Protein AF-A0A0C2CMK5-F1 (afdb_monomer_lite)

Structure (mmCIF, N/CA/C/O backbone):
data_AF-A0A0C2CMK5-F1
#
_entry.id   AF-A0A0C2CMK5-F1
#
loop_
_atom_site.group_PDB
_atom_site.id
_atom_site.type_symbol
_atom_site.label_atom_id
_atom_site.label_alt_id
_atom_site.label_comp_id
_atom_site.label_asym_id
_atom_site.label_entity_id
_atom_site.label_seq_id
_atom_site.pdbx_PDB_ins_code
_atom_site.Cartn_x
_atom_site.Cartn_y
_atom_site.Cartn_z
_atom_site.occupancy
_atom_site.B_iso_or_equiv
_atom_site.auth_seq_id
_atom_site.auth_comp_id
_atom_site.auth_asym_id
_atom_site.auth_atom_id
_atom_site.pdbx_PDB_model_num
ATOM 1 N N . LEU A 1 1 ? 5.748 18.572 -16.108 1.00 55.66 1 LEU A N 1
ATOM 2 C CA . LEU A 1 1 ? 4.918 17.350 -16.162 1.00 55.66 1 LEU A CA 1
ATOM 3 C C . LEU A 1 1 ? 3.588 17.679 -16.822 1.00 55.66 1 LEU A C 1
ATOM 5 O O . LEU A 1 1 ? 2.788 18.389 -16.233 1.00 55.66 1 LEU A O 1
ATOM 9 N N . ILE A 1 2 ? 3.406 17.267 -18.077 1.00 60.91 2 ILE A N 1
ATOM 10 C CA . ILE A 1 2 ? 2.238 17.623 -18.908 1.00 60.91 2 ILE A CA 1
ATOM 11 C C . ILE A 1 2 ? 0.961 16.962 -18.359 1.00 60.91 2 ILE A C 1
ATOM 13 O O . ILE A 1 2 ? -0.064 17.626 -18.230 1.00 60.91 2 ILE A O 1
ATOM 17 N N . LEU A 1 3 ? 1.083 15.728 -17.855 1.00 71.25 3 LEU A N 1
ATOM 18 C CA . LEU A 1 3 ? -0.033 14.922 -17.352 1.00 71.25 3 LEU A CA 1
ATOM 19 C C . LEU A 1 3 ? -0.788 15.535 -16.159 1.00 71.25 3 LEU A C 1
ATOM 21 O O . LEU A 1 3 ? -1.970 15.269 -15.958 1.00 71.25 3 LEU A O 1
ATOM 25 N N . THR A 1 4 ? -0.147 16.408 -15.372 1.00 67.38 4 THR A N 1
ATOM 26 C CA . THR A 1 4 ? -0.820 17.123 -14.271 1.00 67.38 4 THR A CA 1
ATOM 27 C C . THR A 1 4 ? -1.732 18.254 -14.768 1.00 67.38 4 THR A C 1
ATOM 29 O O . THR A 1 4 ? -2.495 18.834 -13.993 1.00 67.38 4 THR A O 1
ATOM 32 N N . ARG A 1 5 ? -1.687 18.588 -16.060 1.00 71.75 5 ARG A N 1
ATOM 33 C CA . ARG A 1 5 ? -2.534 19.608 -16.696 1.00 71.75 5 ARG A CA 1
ATOM 34 C C . ARG A 1 5 ? -3.649 19.006 -17.548 1.00 71.75 5 ARG A C 1
ATOM 36 O O . ARG A 1 5 ? -4.599 19.719 -17.853 1.00 71.75 5 ARG A O 1
ATOM 43 N N . ASP A 1 6 ? -3.558 17.719 -17.864 1.00 80.69 6 ASP A N 1
ATOM 44 C CA . ASP A 1 6 ? -4.516 17.028 -18.718 1.00 80.69 6 ASP A CA 1
ATOM 45 C C . ASP A 1 6 ? -5.813 16.659 -17.987 1.00 80.69 6 ASP A C 1
ATOM 47 O O . ASP A 1 6 ? -5.889 16.626 -16.750 1.00 80.69 6 ASP A O 1
ATOM 51 N N . ASN A 1 7 ? -6.857 16.394 -18.774 1.00 88.00 7 ASN A N 1
ATOM 52 C CA . ASN A 1 7 ? -8.158 15.967 -18.271 1.00 88.00 7 ASN A CA 1
ATOM 53 C C . ASN A 1 7 ? -8.129 14.505 -17.778 1.00 88.00 7 ASN A C 1
ATOM 55 O O . ASN A 1 7 ? -7.181 13.759 -18.023 1.00 88.00 7 ASN A O 1
ATOM 59 N N . LEU A 1 8 ? -9.186 14.093 -17.073 1.00 88.56 8 LEU A N 1
ATOM 60 C CA . LEU A 1 8 ? -9.267 12.764 -16.461 1.00 88.56 8 LEU A CA 1
ATOM 61 C C . LEU A 1 8 ? -9.195 11.619 -17.486 1.00 88.56 8 LEU A C 1
ATOM 63 O O . LEU A 1 8 ? -8.550 10.611 -17.215 1.00 88.56 8 LEU A O 1
ATOM 67 N N . ALA A 1 9 ? -9.817 11.781 -18.657 1.00 91.81 9 ALA A N 1
ATOM 68 C CA . ALA A 1 9 ? -9.830 10.758 -19.700 1.00 91.81 9 ALA A CA 1
ATOM 69 C C . ALA A 1 9 ? -8.427 10.522 -20.275 1.00 91.81 9 ALA A C 1
ATOM 71 O O . ALA A 1 9 ? -7.998 9.378 -20.400 1.00 91.81 9 ALA A O 1
ATOM 72 N N . THR A 1 10 ? -7.675 11.593 -20.543 1.00 91.88 10 THR A N 1
ATOM 73 C CA . THR A 1 10 ? -6.274 11.497 -20.971 1.00 91.88 10 THR A CA 1
ATOM 74 C C . THR A 1 10 ? -5.424 10.799 -19.913 1.00 91.88 10 THR A C 1
ATOM 76 O O . THR A 1 10 ? -4.635 9.920 -20.242 1.00 91.88 10 THR A O 1
ATOM 79 N N . GLN A 1 11 ? -5.611 11.135 -18.633 1.00 92.25 11 GLN A N 1
ATOM 80 C CA . GLN A 1 11 ? -4.874 10.479 -17.551 1.00 92.25 11 GLN A CA 1
ATOM 81 C C . GLN A 1 11 ? -5.187 8.985 -17.457 1.00 92.25 11 GLN A C 1
ATOM 83 O O . GLN A 1 11 ? -4.267 8.191 -17.277 1.00 92.25 11 GLN A O 1
ATOM 88 N N . GLN A 1 12 ? -6.456 8.602 -17.617 1.00 94.44 12 GLN A N 1
ATOM 89 C CA . GLN A 1 12 ? -6.860 7.199 -17.646 1.00 94.44 12 GLN A CA 1
ATOM 90 C C . GLN A 1 12 ? -6.187 6.453 -18.801 1.00 94.44 12 GLN A C 1
ATOM 92 O O . GLN A 1 12 ? -5.534 5.444 -18.554 1.00 94.44 12 GLN A O 1
ATOM 97 N N . LEU A 1 13 ? -6.234 7.001 -20.021 1.00 94.88 13 LEU A N 1
ATOM 98 C CA . LEU A 1 13 ? -5.558 6.413 -21.182 1.00 94.88 13 LEU A CA 1
ATOM 99 C C . LEU A 1 13 ? -4.050 6.255 -20.955 1.00 94.88 13 LEU A C 1
ATOM 101 O O . LEU A 1 13 ? -3.480 5.227 -21.306 1.00 94.88 13 LEU A O 1
ATOM 105 N N . CYS A 1 14 ? -3.392 7.239 -20.338 1.00 95.31 14 CYS A N 1
ATOM 106 C CA . CYS A 1 14 ? -1.972 7.130 -20.013 1.00 95.31 14 CYS A CA 1
ATOM 107 C C . CYS A 1 14 ? -1.684 6.000 -19.015 1.00 95.31 14 CYS A C 1
ATOM 109 O O . CYS A 1 14 ? -0.697 5.287 -19.185 1.00 95.31 14 CYS A O 1
ATOM 111 N N . VAL A 1 15 ? -2.529 5.821 -17.994 1.00 96.44 15 VAL A N 1
ATOM 112 C CA . VAL A 1 15 ? -2.390 4.715 -17.033 1.00 96.44 15 VAL A CA 1
ATOM 113 C C . VAL A 1 15 ? -2.646 3.366 -17.707 1.00 96.44 15 VAL A C 1
ATOM 115 O O . VAL A 1 15 ? -1.892 2.426 -17.469 1.00 96.44 15 VAL A O 1
ATOM 118 N N . ASP A 1 16 ? -3.641 3.271 -18.588 1.00 96.94 16 ASP A N 1
ATOM 119 C CA . ASP A 1 16 ? -3.957 2.038 -19.319 1.00 96.94 16 ASP A CA 1
ATOM 120 C C . ASP A 1 16 ? -2.813 1.643 -20.269 1.00 96.94 16 ASP A C 1
ATOM 122 O O . ASP A 1 16 ? -2.366 0.494 -20.272 1.00 96.94 16 ASP A O 1
ATOM 126 N N . CYS A 1 17 ? -2.259 2.612 -21.006 1.00 97.31 17 CYS A N 1
ATOM 127 C CA . CYS A 1 17 ? -1.054 2.410 -21.812 1.00 97.31 17 CYS A CA 1
ATOM 128 C C . CYS A 1 17 ? 0.130 1.949 -20.954 1.00 97.31 17 CYS A C 1
ATOM 130 O O . CYS A 1 17 ? 0.882 1.064 -21.359 1.00 97.31 17 CYS A O 1
ATOM 132 N N . ALA A 1 18 ? 0.304 2.521 -19.764 1.00 97.56 18 ALA A N 1
ATOM 133 C CA . ALA A 1 18 ? 1.396 2.152 -18.873 1.00 97.56 18 ALA A CA 1
ATOM 134 C C . ALA A 1 18 ? 1.257 0.731 -18.311 1.00 97.56 18 ALA A C 1
ATOM 136 O O . ALA A 1 18 ? 2.260 0.024 -18.227 1.00 97.56 18 ALA A O 1
ATOM 137 N N . HIS A 1 19 ? 0.036 0.279 -18.002 1.00 98.06 19 HIS A N 1
ATOM 138 C CA . HIS A 1 19 ? -0.218 -1.128 -17.668 1.00 98.06 19 HIS A CA 1
ATOM 139 C C . HIS A 1 19 ? 0.163 -2.050 -18.824 1.00 98.06 19 HIS A C 1
ATOM 141 O O . HIS A 1 19 ? 0.919 -2.996 -18.615 1.00 98.06 19 HIS A O 1
ATOM 147 N N . ALA A 1 20 ? -0.262 -1.733 -20.051 1.00 97.94 20 ALA A N 1
ATOM 148 C CA . ALA A 1 20 ? 0.086 -2.532 -21.226 1.00 97.94 20 ALA A CA 1
ATOM 149 C C . ALA A 1 20 ? 1.609 -2.608 -21.453 1.00 97.94 20 ALA A C 1
ATOM 151 O O . ALA A 1 20 ? 2.145 -3.680 -21.738 1.00 97.94 20 ALA A O 1
ATOM 152 N N . ILE A 1 21 ? 2.324 -1.491 -21.275 1.00 97.50 21 ILE A N 1
ATOM 153 C CA . ILE A 1 21 ? 3.790 -1.451 -21.368 1.00 97.50 21 ILE A CA 1
ATOM 154 C C . ILE A 1 21 ? 4.432 -2.294 -20.258 1.00 97.50 21 ILE A C 1
ATOM 156 O O . ILE A 1 21 ? 5.373 -3.039 -20.526 1.00 97.50 21 ILE A O 1
ATOM 160 N N . LEU A 1 22 ? 3.937 -2.205 -19.020 1.00 97.31 22 LEU A N 1
ATOM 161 C CA . LEU A 1 22 ? 4.456 -2.982 -17.894 1.00 97.31 22 LEU A CA 1
ATOM 162 C C . LEU A 1 22 ? 4.242 -4.489 -18.093 1.00 97.31 22 LEU A C 1
ATOM 164 O O . LEU A 1 22 ? 5.153 -5.279 -17.838 1.00 97.31 22 LEU A O 1
ATOM 168 N N . ASP A 1 23 ? 3.078 -4.894 -18.592 1.00 96.69 23 ASP A N 1
ATOM 169 C CA . ASP A 1 23 ? 2.778 -6.293 -18.894 1.00 96.69 23 ASP A CA 1
ATOM 170 C C . ASP A 1 23 ? 3.638 -6.824 -20.046 1.00 96.69 23 ASP A C 1
ATOM 172 O O . ASP A 1 23 ? 4.180 -7.932 -19.955 1.00 96.69 23 ASP A O 1
ATOM 176 N N . ALA A 1 24 ? 3.853 -6.017 -21.090 1.00 95.38 24 ALA A N 1
ATOM 177 C CA . ALA A 1 24 ? 4.779 -6.343 -22.171 1.00 95.38 24 ALA A CA 1
ATOM 178 C C . ALA A 1 24 ? 6.224 -6.484 -21.658 1.00 95.38 24 ALA A C 1
ATOM 180 O O . ALA A 1 24 ? 6.905 -7.457 -21.986 1.00 95.38 24 ALA A O 1
ATOM 181 N N . ALA A 1 25 ? 6.678 -5.575 -20.789 1.00 95.38 25 ALA A N 1
ATOM 182 C CA . ALA A 1 25 ? 8.000 -5.639 -20.170 1.00 95.38 25 ALA A CA 1
ATOM 183 C C . ALA A 1 25 ? 8.166 -6.898 -19.304 1.00 95.38 25 ALA A C 1
ATOM 185 O O . ALA A 1 25 ? 9.180 -7.585 -19.394 1.00 95.38 25 ALA A O 1
ATOM 186 N N . ARG A 1 26 ? 7.148 -7.272 -18.521 1.00 94.31 26 ARG A N 1
ATOM 187 C CA . ARG A 1 26 ? 7.135 -8.520 -17.736 1.00 94.31 26 ARG A CA 1
ATOM 188 C C . ARG A 1 26 ? 7.136 -9.767 -18.606 1.00 94.31 26 ARG A C 1
ATOM 190 O O . ARG A 1 26 ? 7.786 -10.753 -18.267 1.00 94.31 26 ARG A O 1
ATOM 197 N N . CYS A 1 27 ? 6.397 -9.754 -19.713 1.00 91.75 27 CYS A N 1
ATOM 198 C CA . CYS A 1 27 ? 6.441 -10.826 -20.703 1.00 91.75 27 CYS A CA 1
ATOM 199 C C . CYS A 1 27 ? 7.861 -10.971 -21.266 1.00 91.75 27 CYS A C 1
ATOM 201 O O . CYS A 1 27 ? 8.418 -12.063 -21.232 1.00 91.75 27 CYS A O 1
ATOM 203 N N . SER A 1 28 ? 8.476 -9.854 -21.653 1.00 91.00 28 SER A N 1
ATOM 204 C CA . SER A 1 28 ? 9.849 -9.788 -22.150 1.00 91.00 28 SER A CA 1
ATOM 205 C C . SER A 1 28 ? 10.878 -10.326 -21.144 1.00 91.00 28 SER A C 1
ATOM 207 O O . SER A 1 28 ? 11.709 -11.154 -21.508 1.00 91.00 28 SER A O 1
ATOM 209 N N . ILE A 1 29 ? 10.784 -9.939 -19.864 1.00 91.06 29 ILE A N 1
ATOM 210 C CA . ILE A 1 29 ? 11.645 -10.464 -18.787 1.00 91.06 29 ILE A CA 1
ATOM 211 C C . ILE A 1 29 ? 11.490 -11.983 -18.655 1.00 91.06 29 ILE A C 1
ATOM 213 O O . ILE A 1 29 ? 12.485 -12.698 -18.587 1.00 91.06 29 ILE A O 1
ATOM 217 N N . ARG A 1 30 ? 10.250 -12.493 -18.647 1.00 88.81 30 ARG A N 1
ATOM 218 C CA . ARG A 1 30 ? 9.989 -13.938 -18.539 1.00 88.81 30 ARG A CA 1
ATOM 219 C C . ARG A 1 30 ? 10.518 -14.723 -19.734 1.00 88.81 30 ARG A C 1
ATOM 221 O O . ARG A 1 30 ? 11.037 -15.811 -19.535 1.00 88.81 30 ARG A O 1
ATOM 228 N N . ILE A 1 31 ? 10.396 -14.181 -20.947 1.00 84.62 31 ILE A N 1
ATOM 229 C CA . ILE A 1 31 ? 10.959 -14.798 -22.154 1.00 84.62 31 ILE A CA 1
ATOM 230 C C . ILE A 1 31 ? 12.481 -14.876 -22.025 1.00 84.62 31 ILE A C 1
ATOM 232 O O . ILE A 1 31 ? 13.042 -15.942 -22.238 1.00 84.62 31 ILE A O 1
ATOM 236 N N . ASN A 1 32 ? 13.137 -13.791 -21.605 1.00 80.50 32 ASN A N 1
ATOM 237 C CA . ASN A 1 32 ? 14.590 -13.769 -21.413 1.00 80.50 32 ASN A CA 1
ATOM 238 C C . ASN A 1 32 ? 15.078 -14.724 -20.310 1.00 80.50 32 ASN A C 1
ATOM 240 O O . ASN A 1 32 ? 16.197 -15.212 -20.400 1.00 80.50 32 ASN A O 1
ATOM 244 N N . ALA A 1 33 ? 14.256 -14.988 -19.292 1.00 76.44 33 ALA A N 1
ATOM 245 C CA . ALA A 1 33 ? 14.554 -15.929 -18.210 1.00 76.44 33 ALA A CA 1
ATOM 246 C C . ALA A 1 33 ? 14.139 -17.383 -18.518 1.00 76.44 33 ALA A C 1
ATOM 248 O O . ALA A 1 33 ? 14.214 -18.236 -17.638 1.00 76.44 33 ALA A O 1
ATOM 249 N N . SER A 1 34 ? 13.628 -17.669 -19.721 1.00 75.00 34 SER A N 1
ATOM 250 C CA . SER A 1 34 ? 13.177 -19.011 -20.084 1.00 75.00 34 SER A CA 1
ATOM 251 C C . SER A 1 34 ? 14.365 -19.950 -20.278 1.00 75.00 34 SER A C 1
ATOM 253 O O . SER A 1 34 ? 15.228 -19.709 -21.125 1.00 75.00 34 SER A O 1
ATOM 255 N N . GLU A 1 35 ? 14.343 -21.072 -19.555 1.00 60.91 35 GLU A N 1
ATOM 256 C CA . GLU A 1 35 ? 15.293 -22.176 -19.722 1.00 60.91 35 GLU A CA 1
ATOM 257 C C . GLU A 1 35 ? 15.321 -22.699 -21.164 1.00 60.91 35 GLU A C 1
ATOM 259 O O . GLU A 1 35 ? 16.334 -23.220 -21.594 1.00 60.91 35 GLU A O 1
ATOM 264 N N . ASP A 1 36 ? 14.262 -22.533 -21.963 1.00 58.16 36 ASP A N 1
ATOM 265 C CA . ASP A 1 36 ? 14.266 -22.939 -23.374 1.00 58.16 36 ASP A CA 1
ATOM 266 C C . ASP A 1 36 ? 15.209 -22.090 -24.241 1.00 58.16 36 ASP A C 1
ATOM 268 O O . ASP A 1 36 ? 15.702 -22.577 -25.259 1.00 58.16 36 ASP A O 1
ATOM 272 N N . ILE A 1 37 ? 15.500 -20.844 -23.845 1.00 59.31 37 ILE A N 1
ATOM 273 C CA . ILE A 1 37 ? 16.561 -20.037 -24.466 1.00 59.31 37 ILE A CA 1
ATOM 274 C C . ILE A 1 37 ? 17.935 -20.512 -23.975 1.00 59.31 37 ILE A C 1
ATOM 276 O O . ILE A 1 37 ? 18.845 -20.656 -24.790 1.00 59.31 37 ILE A O 1
ATOM 280 N N . GLU A 1 38 ? 18.089 -20.796 -22.676 1.00 59.91 38 GLU A N 1
ATOM 281 C CA . GLU A 1 38 ? 19.347 -21.311 -22.101 1.00 59.91 38 GLU A CA 1
ATOM 282 C C . GLU A 1 38 ? 19.709 -22.713 -22.626 1.00 59.91 38 GLU A C 1
ATOM 284 O O . GLU A 1 38 ? 20.873 -22.996 -22.901 1.00 59.91 38 GLU A O 1
ATOM 289 N N . ASN A 1 39 ? 18.705 -23.559 -22.854 1.00 62.91 39 ASN A N 1
ATOM 290 C CA . ASN A 1 39 ? 18.813 -24.916 -23.387 1.00 62.91 39 ASN A CA 1
ATOM 291 C C . ASN A 1 39 ? 18.871 -24.951 -24.927 1.00 62.91 39 ASN A C 1
ATOM 293 O O . ASN A 1 39 ? 19.019 -26.023 -25.508 1.00 62.91 39 ASN A O 1
ATOM 297 N N . GLY A 1 40 ? 18.739 -23.802 -25.604 1.00 60.69 40 GLY A N 1
ATOM 298 C CA . GLY A 1 40 ? 18.819 -23.689 -27.066 1.00 60.69 40 GLY A CA 1
ATOM 299 C C . GLY A 1 40 ? 17.606 -24.223 -27.844 1.00 60.69 40 GLY A C 1
ATOM 300 O O . GLY A 1 40 ? 17.671 -24.319 -29.069 1.00 60.69 40 GLY A O 1
ATOM 301 N N . ASN A 1 41 ? 16.499 -24.543 -27.167 1.00 62.66 41 ASN A N 1
ATOM 302 C CA . ASN A 1 41 ? 15.231 -24.961 -27.783 1.00 62.66 41 ASN A CA 1
ATOM 303 C C . ASN A 1 41 ? 14.510 -23.798 -28.481 1.00 62.66 41 ASN A C 1
ATOM 305 O O . ASN A 1 41 ? 13.724 -24.002 -29.409 1.00 62.66 41 ASN A O 1
ATOM 309 N N . LEU A 1 42 ? 14.777 -22.568 -28.039 1.00 60.41 42 LEU A N 1
ATOM 310 C CA . LEU A 1 42 ? 14.345 -21.335 -28.681 1.00 60.41 42 LEU A CA 1
ATOM 311 C C . LEU A 1 42 ? 15.562 -20.595 -29.250 1.00 60.41 42 LEU A C 1
ATOM 313 O O . LEU A 1 42 ? 16.597 -20.508 -28.587 1.00 60.41 42 LEU A O 1
ATOM 317 N N . PRO A 1 43 ? 15.457 -20.010 -30.456 1.00 57.25 43 PRO A N 1
ATOM 318 C CA . PRO A 1 43 ? 16.534 -19.197 -30.993 1.00 57.25 43 PRO A CA 1
ATOM 319 C C . PRO A 1 43 ? 16.810 -18.006 -30.068 1.00 57.25 43 PRO A C 1
ATOM 321 O O . PRO A 1 43 ? 15.904 -17.230 -29.750 1.00 57.25 43 PRO A O 1
ATOM 324 N N . SER A 1 44 ? 18.072 -17.859 -29.655 1.00 54.72 44 SER A N 1
ATOM 325 C CA . SER A 1 44 ? 18.503 -16.736 -28.826 1.00 54.72 44 SER A CA 1
ATOM 326 C C . SER A 1 44 ? 18.254 -15.412 -29.567 1.00 54.72 44 SER A C 1
ATOM 328 O O . SER A 1 44 ? 18.527 -15.318 -30.774 1.00 54.72 44 SER A O 1
ATOM 330 N N . PRO A 1 45 ? 17.762 -14.365 -28.873 1.00 54.56 45 PRO A N 1
ATOM 331 C CA . PRO A 1 45 ? 17.521 -13.051 -29.473 1.00 54.56 45 PRO A CA 1
ATOM 332 C C . PRO A 1 45 ? 18.798 -12.391 -30.022 1.00 54.56 45 PRO A C 1
ATOM 334 O O . PRO A 1 45 ? 18.719 -11.386 -30.720 1.00 54.56 45 PRO A O 1
ATOM 337 N N . ILE A 1 46 ? 19.972 -12.952 -29.715 1.00 51.22 46 ILE A N 1
ATOM 338 C CA . ILE A 1 46 ? 21.288 -12.448 -30.112 1.00 51.22 46 ILE A CA 1
ATOM 339 C C . ILE A 1 46 ? 21.811 -13.144 -31.385 1.00 51.22 46 ILE A C 1
ATOM 341 O O . ILE A 1 46 ? 22.697 -12.611 -32.048 1.00 51.22 46 ILE A O 1
ATOM 345 N N . THR A 1 47 ? 21.294 -14.328 -31.740 1.00 50.44 47 THR A N 1
ATOM 346 C CA . THR A 1 47 ? 21.901 -15.193 -32.773 1.00 50.44 47 THR A CA 1
ATOM 347 C C . THR A 1 47 ? 20.974 -15.587 -33.920 1.00 50.44 47 THR A C 1
ATOM 349 O O . THR A 1 47 ? 21.455 -16.143 -34.906 1.00 50.44 47 THR A O 1
ATOM 352 N N . SER A 1 48 ? 19.673 -15.291 -33.850 1.00 52.12 48 SER A N 1
ATOM 353 C CA . SER A 1 48 ? 18.731 -15.612 -34.931 1.00 52.12 48 SER A CA 1
ATOM 354 C C . SER A 1 48 ? 18.457 -14.420 -35.845 1.00 52.12 48 SER A C 1
ATOM 356 O O . SER A 1 48 ? 18.117 -13.329 -35.401 1.00 52.12 48 SER A O 1
ATOM 358 N N . SER A 1 49 ? 18.597 -14.646 -37.150 1.00 51.56 49 SER A N 1
ATOM 359 C CA . SER A 1 49 ? 18.315 -13.702 -38.239 1.00 51.56 49 SER A CA 1
ATOM 360 C C . SER A 1 49 ? 16.819 -13.551 -38.551 1.00 51.56 49 SER A C 1
ATOM 362 O O . SER A 1 49 ? 16.464 -13.163 -39.661 1.00 51.56 49 SER A O 1
ATOM 364 N N . ASP A 1 50 ? 15.952 -13.882 -37.596 1.00 51.66 50 ASP A N 1
ATOM 365 C CA . ASP A 1 50 ? 14.500 -13.881 -37.759 1.00 51.66 50 ASP A CA 1
ATOM 366 C C . ASP A 1 50 ? 13.900 -12.569 -37.228 1.00 51.66 50 ASP A C 1
ATOM 368 O O . ASP A 1 50 ? 14.504 -11.912 -36.382 1.00 51.66 50 ASP A O 1
ATOM 372 N N . ASP A 1 51 ? 12.726 -12.189 -37.730 1.00 52.97 51 ASP A N 1
ATOM 373 C CA . ASP A 1 51 ? 12.071 -10.862 -37.687 1.00 52.97 51 ASP A CA 1
ATOM 374 C C . ASP A 1 51 ? 11.640 -10.358 -36.278 1.00 52.97 51 ASP A C 1
ATOM 376 O O . ASP A 1 51 ? 10.668 -9.623 -36.102 1.00 52.97 51 ASP A O 1
ATOM 380 N N . ARG A 1 52 ? 12.344 -10.779 -35.220 1.00 51.47 52 ARG A N 1
ATOM 381 C CA . ARG A 1 52 ? 12.121 -10.403 -33.818 1.00 51.47 52 ARG A CA 1
ATOM 382 C C . ARG A 1 52 ? 12.931 -9.150 -33.461 1.00 51.47 52 ARG A C 1
ATOM 384 O O . ARG A 1 52 ? 14.039 -8.958 -33.967 1.00 51.47 52 ARG A O 1
ATOM 391 N N . PRO A 1 53 ? 12.438 -8.287 -32.553 1.00 53.97 53 PRO A N 1
ATOM 392 C CA . PRO A 1 53 ? 13.188 -7.113 -32.115 1.00 53.97 53 PRO A CA 1
ATOM 393 C C . PRO A 1 53 ? 14.553 -7.527 -31.543 1.00 53.97 53 PRO A C 1
ATOM 395 O O . PRO A 1 53 ? 14.624 -8.283 -30.576 1.00 53.97 53 PRO A O 1
ATOM 398 N N . LYS A 1 54 ? 15.636 -6.993 -32.130 1.00 56.72 54 LYS A N 1
ATOM 399 C CA . LYS A 1 54 ? 17.051 -7.369 -31.896 1.00 56.72 54 LYS A CA 1
ATOM 400 C C . LYS A 1 54 ? 17.561 -7.212 -30.449 1.00 56.72 54 LYS A C 1
ATOM 402 O O . LYS A 1 54 ? 18.715 -7.526 -30.174 1.00 56.72 54 LYS A O 1
ATOM 407 N N . LYS A 1 55 ? 16.734 -6.728 -29.515 1.00 70.62 55 LYS A N 1
ATOM 408 C CA . LYS A 1 55 ? 16.980 -6.800 -28.069 1.00 70.62 55 LYS A CA 1
ATOM 409 C C . LYS A 1 55 ? 15.662 -6.624 -27.311 1.00 70.62 55 LYS A C 1
ATOM 411 O O . LYS A 1 55 ? 15.093 -5.535 -27.293 1.00 70.62 55 LYS A O 1
ATOM 416 N N . LEU A 1 56 ? 15.176 -7.699 -26.700 1.00 82.94 56 LEU A N 1
ATOM 417 C CA . LEU A 1 56 ? 14.043 -7.658 -25.778 1.00 82.94 56 LEU A CA 1
ATOM 418 C C . LEU A 1 56 ? 14.430 -6.918 -24.486 1.00 82.94 56 LEU A C 1
ATOM 420 O O . LEU A 1 56 ? 15.592 -6.927 -24.075 1.00 82.94 56 LEU A O 1
ATOM 424 N N . TYR A 1 57 ? 13.457 -6.285 -23.831 1.00 89.69 57 TYR A N 1
ATOM 425 C CA . TYR A 1 57 ? 13.665 -5.649 -22.531 1.00 89.69 57 TYR A CA 1
ATOM 426 C C . TYR A 1 57 ? 14.021 -6.702 -21.471 1.00 89.69 57 TYR A C 1
ATOM 428 O O . TYR A 1 57 ? 13.282 -7.670 -21.276 1.00 89.69 57 TYR A O 1
ATOM 436 N N . ALA A 1 58 ? 15.157 -6.519 -20.797 1.00 87.69 58 ALA A N 1
ATOM 437 C CA . ALA A 1 58 ? 15.714 -7.505 -19.869 1.00 87.69 58 ALA A CA 1
ATOM 438 C C . ALA A 1 58 ? 15.303 -7.294 -18.401 1.00 87.69 58 ALA A C 1
ATOM 440 O O . ALA A 1 58 ? 15.432 -8.219 -17.605 1.00 87.69 58 ALA A O 1
ATOM 441 N N . GLY A 1 59 ? 14.784 -6.115 -18.039 1.00 91.31 59 GLY A N 1
ATOM 442 C CA . GLY A 1 59 ? 14.567 -5.748 -16.636 1.00 91.31 59 GLY A CA 1
ATOM 443 C C . GLY A 1 59 ? 15.882 -5.601 -15.869 1.00 91.31 59 GLY A C 1
ATOM 444 O O . GLY A 1 59 ? 16.922 -5.317 -16.462 1.00 91.31 59 GLY A O 1
ATOM 445 N N . GLY A 1 60 ? 15.831 -5.776 -14.548 1.00 91.44 60 GLY A N 1
ATOM 446 C CA . GLY A 1 60 ? 17.016 -5.688 -13.691 1.00 91.44 60 GLY A CA 1
ATOM 447 C C . GLY A 1 60 ? 17.516 -4.258 -13.472 1.00 91.44 60 GLY A C 1
ATOM 448 O O . GLY A 1 60 ? 18.681 -4.053 -13.157 1.00 91.44 60 GLY A O 1
ATOM 449 N N . GLU A 1 61 ? 16.664 -3.247 -13.642 1.00 94.62 61 GLU A N 1
ATOM 450 C CA . GLU A 1 61 ? 17.083 -1.852 -13.480 1.00 94.62 61 GLU A CA 1
ATOM 451 C C . GLU A 1 61 ? 17.428 -1.527 -12.015 1.00 94.62 61 GLU A C 1
ATOM 453 O O . GLU A 1 61 ? 16.703 -1.928 -11.101 1.00 94.62 61 GLU A O 1
ATOM 458 N N . GLY A 1 62 ? 18.490 -0.744 -11.789 1.00 91.19 62 GLY A N 1
ATOM 459 C CA . GLY A 1 62 ? 18.787 -0.140 -10.486 1.00 91.19 62 GLY A CA 1
ATOM 460 C C . GLY A 1 62 ? 20.053 -0.594 -9.766 1.00 91.19 62 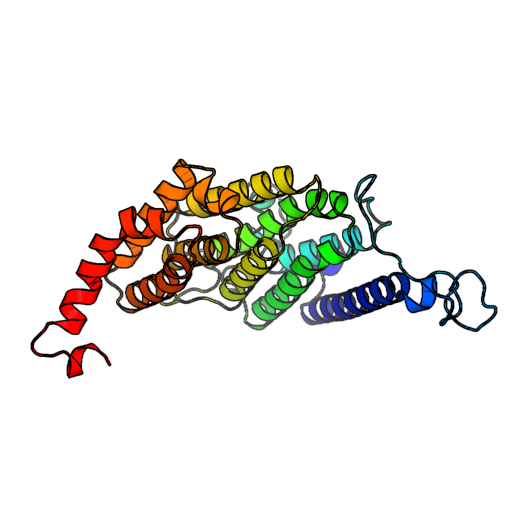GLY A C 1
ATOM 461 O O . GLY A 1 62 ? 20.268 -0.129 -8.649 1.00 91.19 62 GLY A O 1
ATOM 462 N N . ASP A 1 63 ? 20.899 -1.431 -10.373 1.00 88.31 63 ASP A N 1
ATOM 463 C CA . ASP A 1 63 ? 22.192 -1.808 -9.774 1.00 88.31 63 ASP A CA 1
ATOM 464 C C . ASP A 1 63 ? 23.134 -0.606 -9.603 1.00 88.31 63 ASP A C 1
ATOM 466 O O . ASP A 1 63 ? 23.690 -0.420 -8.523 1.00 88.31 63 ASP A O 1
ATOM 470 N N . ASP A 1 64 ? 23.197 0.276 -10.605 1.00 86.69 64 ASP A N 1
ATOM 471 C CA . ASP A 1 64 ? 23.933 1.553 -10.556 1.00 86.69 64 ASP A CA 1
ATOM 472 C C . ASP A 1 64 ? 23.011 2.752 -10.254 1.00 86.69 64 ASP A C 1
ATOM 474 O O . ASP A 1 64 ? 23.314 3.909 -10.555 1.00 86.69 64 ASP A O 1
ATOM 478 N N . GLY A 1 65 ? 21.842 2.480 -9.671 1.00 89.00 65 GLY A N 1
ATOM 479 C CA . GLY A 1 65 ? 20.794 3.469 -9.446 1.00 89.00 65 GLY A CA 1
ATOM 480 C C . GLY A 1 65 ? 19.750 3.553 -10.562 1.00 89.00 65 GLY A C 1
ATOM 481 O O . GLY A 1 65 ? 19.864 2.958 -11.633 1.00 89.00 65 GLY A O 1
ATOM 482 N N . ILE A 1 66 ? 18.672 4.288 -10.282 1.00 90.56 66 ILE A N 1
ATOM 483 C CA . ILE A 1 66 ? 17.558 4.493 -11.216 1.00 90.56 66 ILE A CA 1
ATOM 484 C C . ILE A 1 66 ? 17.772 5.820 -11.944 1.00 90.56 66 ILE A C 1
ATOM 486 O O . ILE A 1 66 ? 17.454 6.893 -11.426 1.00 90.56 66 ILE A O 1
ATOM 490 N N . ALA A 1 67 ? 18.351 5.744 -13.141 1.00 85.56 67 ALA A N 1
ATOM 491 C CA . ALA A 1 67 ? 18.670 6.920 -13.936 1.00 85.56 67 ALA A CA 1
ATOM 492 C C . ALA A 1 67 ? 17.401 7.591 -14.496 1.00 85.56 67 ALA A C 1
ATOM 494 O O . ALA A 1 67 ? 16.490 6.941 -15.024 1.00 85.56 67 ALA A O 1
ATOM 495 N N . GLN A 1 68 ? 17.355 8.920 -14.371 1.00 83.75 68 GLN A N 1
ATOM 496 C CA . GLN A 1 68 ? 16.229 9.740 -14.816 1.00 83.75 68 GLN A CA 1
ATOM 497 C C . GLN A 1 68 ? 16.114 9.718 -16.343 1.00 83.75 68 GLN A C 1
ATOM 499 O O . GLN A 1 68 ? 17.123 9.765 -17.046 1.00 83.75 68 GLN A O 1
ATOM 504 N N . GLY A 1 69 ? 14.885 9.628 -16.856 1.00 78.00 69 GLY A N 1
ATOM 505 C CA . GLY A 1 69 ? 14.574 9.709 -18.291 1.00 78.00 69 GLY A CA 1
ATOM 506 C C . GLY A 1 69 ? 15.106 8.570 -19.172 1.00 78.00 69 GLY A C 1
ATOM 507 O O . GLY A 1 69 ? 14.882 8.592 -20.377 1.00 78.00 69 GLY A O 1
ATOM 508 N N . THR A 1 70 ? 15.799 7.585 -18.599 1.00 82.88 70 THR A N 1
ATOM 509 C CA . THR A 1 70 ? 16.462 6.497 -19.344 1.00 82.88 70 THR A CA 1
ATOM 510 C C . THR A 1 70 ? 15.943 5.115 -18.970 1.00 82.88 70 THR A C 1
ATOM 512 O O . THR A 1 70 ? 16.021 4.196 -19.780 1.00 82.88 70 THR A O 1
ATOM 515 N N . THR A 1 71 ? 15.390 4.966 -17.766 1.00 92.25 71 THR A N 1
ATOM 516 C CA . THR A 1 71 ? 14.888 3.690 -17.249 1.00 92.25 71 THR A CA 1
ATOM 517 C C . THR A 1 71 ? 13.366 3.622 -17.321 1.00 92.25 71 THR A C 1
ATOM 519 O 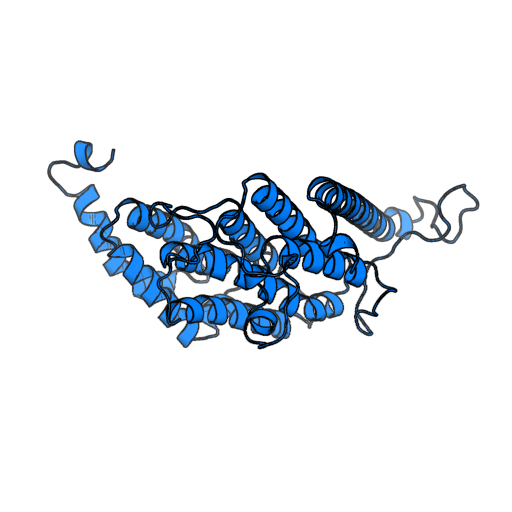O . THR A 1 71 ? 12.670 4.620 -17.090 1.00 92.25 71 THR A O 1
ATOM 522 N N . LEU A 1 72 ? 12.832 2.432 -17.608 1.00 95.12 72 LEU A N 1
ATOM 523 C CA . LEU A 1 72 ? 11.387 2.218 -17.621 1.00 95.12 72 LEU A CA 1
ATOM 524 C C . LEU A 1 72 ? 10.809 2.374 -16.210 1.00 95.12 72 LEU A C 1
ATOM 526 O O . LEU A 1 72 ? 9.738 2.953 -16.042 1.00 95.12 72 LEU A O 1
ATOM 530 N N . THR A 1 73 ? 11.551 1.939 -15.189 1.00 96.50 73 THR A N 1
ATOM 531 C CA . THR A 1 73 ? 11.223 2.141 -13.773 1.00 96.50 73 THR A CA 1
ATOM 532 C C . THR A 1 73 ? 11.011 3.618 -13.465 1.00 96.50 73 THR A C 1
ATOM 534 O O . THR A 1 73 ? 9.993 3.967 -12.866 1.00 96.50 73 THR A O 1
ATOM 537 N N . PHE A 1 74 ? 11.926 4.503 -13.887 1.00 95.25 74 PHE A N 1
ATOM 538 C CA . PHE A 1 74 ? 11.775 5.939 -13.652 1.00 95.25 74 PHE A CA 1
ATOM 539 C C . PHE A 1 74 ? 10.521 6.489 -14.331 1.00 95.25 74 PHE A C 1
ATOM 541 O O . PHE A 1 74 ? 9.729 7.161 -13.673 1.00 95.25 74 PHE A O 1
ATOM 548 N N . ALA A 1 75 ? 10.303 6.162 -15.609 1.00 95.06 75 ALA A N 1
ATOM 549 C CA . ALA A 1 75 ? 9.133 6.624 -16.352 1.00 95.06 75 ALA A CA 1
ATOM 550 C C . ALA A 1 75 ? 7.813 6.173 -15.694 1.00 95.06 75 ALA A C 1
ATOM 552 O O . ALA A 1 75 ? 6.885 6.969 -15.544 1.00 95.06 75 ALA A O 1
ATOM 553 N N . MET A 1 76 ? 7.741 4.919 -15.233 1.00 96.56 76 MET A N 1
ATOM 554 C CA . MET A 1 76 ? 6.566 4.378 -14.541 1.00 96.56 76 MET A CA 1
ATOM 555 C C . MET A 1 76 ? 6.334 5.038 -13.177 1.00 96.56 76 MET A C 1
ATOM 557 O O . MET A 1 76 ? 5.201 5.394 -12.847 1.00 96.56 76 MET A O 1
ATOM 561 N N . MET A 1 77 ? 7.397 5.238 -12.391 1.00 95.50 77 MET A N 1
ATOM 562 C CA . MET A 1 77 ? 7.327 5.942 -11.106 1.00 95.50 77 MET A CA 1
ATOM 563 C C . MET A 1 77 ? 6.889 7.398 -11.284 1.00 95.50 77 MET A C 1
ATOM 565 O O . MET A 1 77 ? 6.032 7.876 -10.539 1.00 95.50 77 MET A O 1
ATOM 569 N N . GLU A 1 78 ? 7.445 8.095 -12.277 1.00 92.81 78 GLU A N 1
ATOM 570 C CA . GLU A 1 78 ? 7.100 9.478 -12.599 1.00 92.81 78 GLU A CA 1
ATOM 571 C C . GLU A 1 78 ? 5.631 9.591 -13.019 1.00 92.81 78 GLU A C 1
ATOM 573 O O . GLU A 1 78 ? 4.910 10.438 -12.488 1.00 92.81 78 GLU A O 1
ATOM 578 N N . LEU A 1 79 ? 5.155 8.702 -13.897 1.00 93.88 79 LEU A N 1
ATOM 579 C CA . LEU A 1 79 ? 3.752 8.645 -14.302 1.00 93.88 79 LEU A CA 1
ATOM 580 C C . LEU A 1 79 ? 2.826 8.436 -13.096 1.00 93.88 79 LEU A C 1
ATOM 582 O O . LEU A 1 79 ? 1.869 9.195 -12.917 1.00 93.88 79 LEU A O 1
ATOM 586 N N . CYS A 1 80 ? 3.124 7.441 -12.252 1.00 94.81 80 CYS A N 1
ATOM 587 C CA . CYS A 1 80 ? 2.347 7.169 -11.045 1.00 94.81 80 CYS A CA 1
ATOM 588 C C . CYS A 1 80 ? 2.300 8.409 -10.149 1.00 94.81 80 CYS A C 1
ATOM 590 O O . CYS A 1 80 ? 1.219 8.855 -9.773 1.00 94.81 80 CYS A O 1
ATOM 592 N N . LEU A 1 81 ? 3.453 9.020 -9.865 1.00 91.19 81 LEU A N 1
ATOM 593 C CA . LEU A 1 81 ? 3.526 10.226 -9.047 1.00 91.19 81 LEU A CA 1
ATOM 594 C C . LEU A 1 81 ? 2.688 11.367 -9.643 1.00 91.19 81 LEU A C 1
ATOM 596 O O . LEU A 1 81 ? 1.948 12.022 -8.911 1.00 91.19 81 LEU A O 1
ATOM 600 N N . CYS A 1 82 ? 2.753 11.579 -10.959 1.00 88.75 82 CYS A N 1
ATOM 601 C CA . CYS A 1 82 ? 1.977 12.609 -11.648 1.00 88.75 82 CYS A CA 1
ATOM 602 C C . CYS A 1 82 ? 0.476 12.421 -11.472 1.00 88.75 82 CYS A C 1
ATOM 604 O O . CYS A 1 82 ? -0.214 13.362 -11.083 1.00 88.75 82 CYS A O 1
ATOM 606 N N . VAL A 1 83 ? -0.025 11.216 -11.750 1.00 90.50 83 VAL A N 1
ATOM 607 C CA . VAL A 1 83 ? -1.452 10.895 -11.638 1.00 90.50 83 VAL A CA 1
ATOM 608 C C . VAL A 1 83 ? -1.910 11.037 -10.189 1.00 90.50 83 VAL A C 1
ATOM 610 O O . VAL A 1 83 ? -2.916 11.687 -9.909 1.00 90.50 83 VAL A O 1
ATOM 613 N N . MET A 1 84 ? -1.145 10.491 -9.245 1.00 90.00 84 MET A N 1
ATOM 614 C CA . MET A 1 84 ? -1.503 10.485 -7.828 1.00 90.00 84 MET A CA 1
ATOM 615 C C . MET A 1 84 ? -1.529 11.891 -7.232 1.00 90.00 84 MET A C 1
ATOM 617 O O . MET A 1 84 ? -2.511 12.272 -6.600 1.00 90.00 84 MET A O 1
ATOM 621 N N . VAL A 1 85 ? -0.487 12.690 -7.469 1.00 86.12 85 VAL A N 1
ATOM 622 C CA . VAL A 1 85 ? -0.407 14.065 -6.960 1.00 86.12 85 VAL A CA 1
ATOM 623 C C . VAL A 1 85 ? -1.417 14.971 -7.666 1.00 86.12 85 VAL A C 1
ATOM 625 O O . VAL A 1 85 ? -1.900 15.926 -7.067 1.00 86.12 85 VAL A O 1
ATOM 628 N N . ARG A 1 86 ? -1.809 14.660 -8.906 1.00 85.19 86 ARG A N 1
ATOM 629 C CA . ARG A 1 86 ? -2.873 15.392 -9.599 1.00 85.19 86 ARG A CA 1
ATOM 630 C C . ARG A 1 86 ? -4.258 15.114 -9.019 1.00 85.19 86 ARG A C 1
ATOM 632 O O . ARG A 1 86 ? -5.044 16.050 -8.883 1.00 85.19 86 ARG A O 1
ATOM 639 N N . GLN A 1 87 ? -4.566 13.854 -8.720 1.00 86.00 87 GLN A N 1
ATOM 640 C CA . GLN A 1 87 ? -5.878 13.455 -8.201 1.00 86.00 87 GLN A CA 1
ATOM 641 C C . GLN A 1 87 ? -6.011 13.697 -6.693 1.00 86.00 87 GLN A C 1
ATOM 643 O O . GLN A 1 87 ? -7.106 13.953 -6.198 1.00 86.00 87 GLN A O 1
ATOM 648 N N . MET A 1 88 ? -4.904 13.635 -5.953 1.00 86.69 88 MET A N 1
ATOM 649 C CA . MET A 1 88 ? -4.880 13.845 -4.509 1.00 86.69 88 MET A CA 1
ATOM 650 C C . MET A 1 88 ? -3.565 14.534 -4.074 1.00 86.69 88 MET A C 1
ATOM 652 O O . MET A 1 88 ? -2.683 13.899 -3.486 1.00 86.69 88 MET A O 1
ATOM 656 N N . PRO A 1 89 ? -3.425 15.856 -4.313 1.00 82.88 89 PRO A N 1
ATOM 657 C CA . PRO A 1 89 ? -2.212 16.628 -4.018 1.00 82.88 89 PRO A CA 1
ATOM 658 C C . PRO A 1 89 ? -1.765 16.539 -2.555 1.00 82.88 89 PRO A C 1
ATOM 660 O O . PRO A 1 89 ? -0.570 16.551 -2.262 1.00 82.88 89 PRO A O 1
ATOM 663 N N . GLN A 1 90 ? -2.722 16.389 -1.631 1.00 82.12 90 GLN A N 1
ATOM 664 C CA . GLN A 1 90 ? -2.475 16.278 -0.191 1.00 82.12 90 GLN A CA 1
ATOM 665 C C . GLN A 1 90 ? -1.666 15.041 0.253 1.00 82.12 90 GLN A C 1
ATOM 667 O O . GLN A 1 90 ? -1.180 15.000 1.386 1.00 82.12 90 GLN A O 1
ATOM 672 N N . ILE A 1 91 ? -1.450 14.053 -0.621 1.00 82.50 91 ILE A N 1
ATOM 673 C CA . ILE A 1 91 ? -0.555 12.914 -0.339 1.00 82.50 91 ILE A CA 1
ATOM 674 C C . ILE A 1 91 ? 0.887 13.397 -0.186 1.00 82.50 91 ILE A C 1
ATOM 676 O O . ILE A 1 91 ? 1.600 12.923 0.704 1.00 82.50 91 ILE A O 1
ATOM 680 N N . ASN A 1 92 ? 1.303 14.388 -0.980 1.00 75.38 92 ASN A N 1
ATOM 681 C CA . ASN A 1 92 ? 2.621 14.989 -0.855 1.00 75.38 92 ASN A CA 1
ATOM 682 C C . ASN A 1 92 ? 2.624 16.056 0.250 1.00 75.38 92 ASN A C 1
ATOM 684 O O . ASN A 1 92 ? 2.490 17.259 0.015 1.00 75.38 92 ASN A O 1
ATOM 688 N N . SER A 1 93 ? 2.802 15.606 1.493 1.00 64.19 93 SER A N 1
ATOM 689 C CA . SER A 1 93 ? 2.793 16.484 2.666 1.00 64.19 93 SER A CA 1
ATOM 690 C C . SER A 1 93 ? 3.922 17.519 2.647 1.00 64.19 93 SER A C 1
ATOM 692 O O . SER A 1 93 ? 3.774 18.585 3.239 1.00 64.19 93 SER A O 1
ATOM 694 N N . ALA A 1 94 ? 5.049 17.222 1.988 1.00 59.97 94 ALA A N 1
ATOM 695 C CA . ALA A 1 94 ? 6.158 18.165 1.845 1.00 59.97 94 ALA A CA 1
ATOM 696 C C . ALA A 1 94 ? 5.773 19.341 0.933 1.00 59.97 94 ALA A C 1
ATOM 698 O O . ALA A 1 94 ? 6.034 20.495 1.269 1.00 59.97 94 ALA A O 1
ATOM 699 N N . GLN A 1 95 ? 5.068 19.063 -0.168 1.00 55.25 95 GLN A N 1
ATOM 700 C CA . GLN A 1 95 ? 4.541 20.102 -1.056 1.00 55.25 95 GLN A CA 1
ATOM 701 C C . GLN A 1 95 ? 3.424 20.927 -0.405 1.00 55.25 95 GLN A C 1
ATOM 703 O O . GLN A 1 95 ? 3.371 22.130 -0.625 1.00 55.25 95 GLN A O 1
ATOM 708 N N . MET A 1 96 ? 2.586 20.327 0.447 1.00 54.12 96 MET A N 1
ATOM 709 C CA . MET A 1 96 ? 1.527 21.054 1.170 1.00 54.12 96 MET A CA 1
ATOM 710 C C . MET A 1 96 ? 2.038 21.953 2.305 1.00 54.12 96 MET A C 1
ATOM 712 O O . MET A 1 96 ? 1.372 22.921 2.659 1.00 54.12 96 MET A O 1
ATOM 716 N N . LYS A 1 97 ? 3.209 21.654 2.886 1.00 51.59 97 LYS A N 1
ATOM 717 C CA . LYS A 1 97 ? 3.852 22.500 3.912 1.00 51.59 97 LYS A CA 1
ATOM 718 C C . LYS A 1 97 ? 4.641 23.669 3.317 1.00 51.59 97 LYS A C 1
ATOM 720 O O . LYS A 1 97 ? 4.941 24.628 4.026 1.00 51.59 97 LYS A O 1
ATOM 725 N N . SER A 1 98 ? 4.984 23.598 2.033 1.00 49.53 98 SER A N 1
ATOM 726 C CA . SER A 1 98 ? 5.622 24.702 1.325 1.00 49.53 98 SER A CA 1
ATOM 727 C C . SER A 1 98 ? 4.603 25.826 1.131 1.00 49.53 98 SER A C 1
ATOM 729 O O . SER A 1 98 ? 3.596 25.633 0.457 1.00 49.53 98 SER A O 1
ATOM 731 N N . LYS A 1 99 ? 4.865 27.020 1.683 1.00 46.41 99 LYS A N 1
ATOM 732 C CA . LYS A 1 99 ? 4.063 28.252 1.486 1.00 46.41 99 LYS A CA 1
ATOM 733 C C . LYS A 1 99 ? 4.122 28.788 0.037 1.00 46.41 99 LYS A C 1
ATOM 735 O O . LYS A 1 99 ? 3.934 29.978 -0.196 1.00 46.41 99 LYS A O 1
ATOM 740 N N . SER A 1 100 ? 4.454 27.933 -0.926 1.00 48.78 100 SER A N 1
ATOM 741 C CA . SER A 1 100 ? 4.569 28.279 -2.335 1.00 48.78 100 SER A CA 1
ATOM 742 C C . SER A 1 100 ? 3.184 28.440 -2.956 1.00 48.78 100 SER A C 1
ATOM 744 O O . SER A 1 100 ? 2.235 27.761 -2.564 1.00 48.78 100 SER A O 1
ATOM 746 N N . LEU A 1 101 ? 3.098 29.334 -3.942 1.00 46.25 101 LEU A N 1
ATOM 747 C CA . LEU A 1 101 ? 1.978 29.542 -4.860 1.00 46.25 101 LEU A CA 1
ATOM 748 C C . LEU A 1 101 ? 1.703 28.251 -5.651 1.00 46.25 101 LEU A C 1
ATOM 750 O O . LEU A 1 101 ? 1.999 28.160 -6.842 1.00 46.25 101 LEU A O 1
ATOM 754 N N . ALA A 1 102 ? 1.187 27.217 -4.985 1.00 52.38 102 ALA A N 1
ATOM 755 C CA . ALA A 1 102 ? 0.801 25.985 -5.640 1.00 52.38 102 ALA A CA 1
ATOM 756 C C . ALA A 1 102 ? -0.273 26.343 -6.684 1.00 52.38 102 ALA A C 1
ATOM 758 O O . ALA A 1 102 ? -1.280 26.964 -6.327 1.00 52.38 102 ALA A O 1
ATOM 759 N N . PRO A 1 103 ? -0.062 26.019 -7.971 1.00 54.84 103 PRO A N 1
ATOM 760 C CA . PRO A 1 103 ? -1.014 26.367 -9.019 1.00 54.84 103 PRO A CA 1
ATOM 761 C C . PRO A 1 103 ? -2.409 25.808 -8.689 1.00 54.84 103 PRO A C 1
ATOM 763 O O . PRO A 1 103 ? -2.521 24.758 -8.062 1.00 54.84 103 PRO A O 1
ATOM 766 N N . LEU A 1 104 ? -3.484 26.498 -9.099 1.00 51.44 104 LEU A N 1
ATOM 767 C CA . LEU A 1 104 ? -4.872 26.223 -8.663 1.00 51.44 104 LEU A CA 1
ATOM 768 C C . LEU A 1 104 ? -5.292 24.742 -8.773 1.00 51.44 104 LEU A C 1
ATOM 770 O O . LEU A 1 104 ? -6.031 24.248 -7.927 1.00 51.44 104 LEU A O 1
ATOM 774 N N . HIS A 1 105 ? -4.779 24.020 -9.774 1.00 54.50 105 HIS A N 1
ATOM 775 C CA . HIS A 1 105 ? -5.018 22.585 -9.999 1.00 54.50 105 HIS A CA 1
ATOM 776 C C . HIS A 1 105 ? -4.349 21.622 -8.993 1.00 54.50 105 HIS A C 1
ATOM 778 O O . HIS A 1 105 ? -4.609 20.422 -9.042 1.00 54.50 105 HIS A O 1
ATOM 784 N N . MET A 1 106 ? -3.500 22.140 -8.103 1.00 55.66 106 MET A N 1
ATOM 785 C CA . MET A 1 106 ? -2.785 21.428 -7.035 1.00 55.66 106 MET A CA 1
ATOM 786 C C . MET A 1 106 ? -3.313 21.812 -5.647 1.00 55.66 106 MET A C 1
ATOM 788 O O . MET A 1 106 ? -2.745 21.420 -4.626 1.00 55.66 106 MET A O 1
ATOM 792 N N . ARG A 1 107 ? -4.392 22.604 -5.594 1.00 60.00 107 ARG A N 1
ATOM 793 C CA . ARG A 1 107 ? -5.081 22.917 -4.347 1.00 60.00 107 ARG A CA 1
ATOM 794 C C . ARG A 1 107 ? -5.732 21.646 -3.811 1.00 60.00 107 ARG A C 1
ATOM 796 O O . ARG A 1 107 ? -6.203 20.807 -4.575 1.00 60.00 107 ARG A O 1
ATOM 803 N N . ARG A 1 108 ? -5.744 21.521 -2.485 1.00 63.44 108 ARG A N 1
ATOM 804 C CA . ARG A 1 108 ? -6.353 20.401 -1.768 1.00 63.44 108 ARG A CA 1
ATOM 805 C C . ARG A 1 108 ? -7.743 20.089 -2.328 1.00 63.44 108 ARG A C 1
ATOM 807 O O . ARG A 1 108 ? -8.597 20.974 -2.371 1.00 63.44 108 ARG A O 1
ATOM 814 N N . PHE A 1 109 ? -7.961 18.841 -2.732 1.00 66.38 109 PHE A N 1
ATOM 815 C CA . PHE A 1 109 ? -9.288 18.389 -3.138 1.00 66.38 109 PHE A CA 1
ATOM 816 C C . PHE A 1 109 ? -10.130 18.124 -1.894 1.00 66.38 109 PHE A C 1
ATOM 818 O O . PHE A 1 109 ? -9.697 17.368 -1.025 1.00 66.38 109 PHE A O 1
ATOM 825 N N . GLY A 1 110 ? -11.306 18.758 -1.830 1.00 66.19 110 GLY A N 1
ATOM 826 C CA . GLY A 1 110 ? -12.294 18.543 -0.772 1.00 66.19 110 GLY A CA 1
ATOM 827 C C . GLY A 1 110 ? -12.954 17.174 -0.910 1.00 66.19 110 GLY A C 1
ATOM 828 O O . GLY A 1 110 ? -12.671 16.285 -0.129 1.00 66.19 110 GLY A O 1
ATOM 829 N N . ARG A 1 111 ? -13.770 16.965 -1.950 1.00 81.31 111 ARG A N 1
ATOM 830 C CA . ARG A 1 111 ? -14.422 15.674 -2.225 1.00 81.31 111 ARG A CA 1
ATOM 831 C C . ARG A 1 111 ? -13.805 15.005 -3.449 1.00 81.31 111 ARG A C 1
ATOM 833 O O . ARG A 1 111 ? -13.704 15.634 -4.499 1.00 81.31 111 ARG A O 1
ATOM 840 N N . LEU A 1 112 ? -13.423 13.737 -3.317 1.00 86.19 112 LEU A N 1
ATOM 841 C CA . LEU A 1 112 ? -12.862 12.921 -4.390 1.00 86.19 112 LEU A CA 1
ATOM 842 C C . LEU A 1 112 ? -13.994 12.285 -5.222 1.00 86.19 112 LEU A C 1
ATOM 844 O O . LEU A 1 112 ? -14.767 11.492 -4.678 1.00 86.19 112 LEU A O 1
ATOM 848 N N . PRO A 1 113 ? -14.104 12.596 -6.526 1.00 89.06 113 PRO A N 1
ATOM 849 C CA . PRO A 1 113 ? -15.052 11.934 -7.421 1.00 89.06 113 PRO A CA 1
ATOM 850 C C . PRO A 1 113 ? -14.782 10.430 -7.557 1.00 89.06 113 PRO A C 1
ATOM 852 O O . PRO A 1 113 ? -13.651 9.968 -7.379 1.00 89.06 113 PRO A O 1
ATOM 855 N N . VAL A 1 114 ? -15.809 9.658 -7.923 1.00 90.25 114 VAL A N 1
ATOM 856 C CA . VAL A 1 114 ? -15.703 8.194 -8.079 1.00 90.25 114 VAL A CA 1
ATOM 857 C C . VAL A 1 114 ? -14.717 7.836 -9.191 1.00 90.25 114 VAL A C 1
ATOM 859 O O . VAL A 1 114 ? -13.896 6.934 -9.034 1.00 90.25 114 VAL A O 1
ATOM 862 N N . GLU A 1 115 ? -14.738 8.577 -10.292 1.00 91.44 115 GLU A N 1
ATOM 863 C CA . GLU A 1 115 ? -13.859 8.384 -11.440 1.00 91.44 115 GLU A CA 1
ATOM 864 C C . GLU A 1 115 ? -12.398 8.684 -11.070 1.00 91.44 115 GLU A C 1
ATOM 866 O O . GLU A 1 115 ? -11.497 7.925 -11.424 1.00 91.44 115 GLU A O 1
ATOM 871 N N . SER A 1 116 ? -12.158 9.720 -10.260 1.00 91.75 116 SER A N 1
ATOM 872 C CA . SER A 1 116 ? -10.837 10.016 -9.691 1.00 91.75 116 SER A CA 1
ATOM 873 C C . SER A 1 116 ? -10.357 8.917 -8.741 1.00 91.75 116 SER A C 1
ATOM 875 O O . SER A 1 116 ? -9.190 8.529 -8.783 1.00 91.75 116 SER A O 1
ATOM 877 N N . ALA A 1 117 ? -11.248 8.369 -7.908 1.00 93.62 117 ALA A N 1
ATOM 878 C CA . ALA A 1 117 ? -10.931 7.230 -7.049 1.00 93.62 117 ALA A CA 1
ATOM 879 C C . ALA A 1 117 ? -10.593 5.971 -7.868 1.00 93.62 117 ALA A C 1
ATOM 881 O O . ALA A 1 117 ? -9.695 5.215 -7.491 1.00 93.62 117 ALA A O 1
ATOM 882 N N . ASN A 1 118 ? -11.268 5.764 -9.004 1.00 95.50 118 ASN A N 1
ATOM 883 C CA . ASN A 1 118 ? -10.982 4.672 -9.932 1.00 95.50 118 ASN A CA 1
ATOM 884 C C . ASN A 1 118 ? -9.613 4.827 -10.603 1.00 95.50 118 ASN A C 1
ATOM 886 O O . ASN A 1 118 ? -8.850 3.861 -10.660 1.00 95.50 118 ASN A O 1
ATOM 890 N N . LEU A 1 119 ? -9.276 6.039 -11.045 1.00 95.75 119 LEU A N 1
ATOM 891 C CA . LEU A 1 119 ? -7.968 6.338 -11.617 1.00 95.75 119 LEU A CA 1
ATOM 892 C C . LEU A 1 119 ? -6.849 6.142 -10.585 1.00 95.75 119 LEU A C 1
ATOM 894 O O . LEU A 1 119 ? -5.838 5.508 -10.881 1.00 95.75 119 LEU A O 1
ATOM 898 N N . ILE A 1 120 ? -7.048 6.614 -9.349 1.00 95.62 120 ILE A N 1
ATOM 899 C CA . ILE A 1 120 ? -6.112 6.378 -8.241 1.00 95.62 120 ILE A CA 1
ATOM 900 C C . ILE A 1 120 ? -5.934 4.880 -7.989 1.00 95.62 120 ILE A C 1
ATOM 902 O O . ILE A 1 120 ? -4.801 4.432 -7.825 1.00 95.62 120 ILE A O 1
ATOM 906 N N . ARG A 1 121 ? -7.022 4.096 -7.983 1.00 97.19 121 ARG A N 1
ATOM 907 C CA . ARG A 1 121 ? -6.937 2.636 -7.838 1.00 97.19 121 ARG A CA 1
ATOM 908 C C . ARG A 1 121 ? -6.015 2.039 -8.900 1.00 97.19 121 ARG A C 1
ATOM 910 O O . ARG A 1 121 ? -5.095 1.305 -8.545 1.00 97.19 121 ARG A O 1
ATOM 917 N N . SER A 1 122 ? -6.244 2.378 -10.168 1.00 97.38 122 SER A N 1
ATOM 918 C CA . SER A 1 122 ? -5.437 1.872 -11.282 1.00 97.38 122 SER A CA 1
ATOM 919 C C . SER A 1 122 ? -3.969 2.310 -11.169 1.00 97.38 122 SER A C 1
ATOM 921 O O . SER A 1 122 ? -3.061 1.495 -11.329 1.00 97.38 122 SER A O 1
ATOM 923 N N . GLY A 1 123 ? -3.719 3.563 -10.777 1.00 97.38 123 GLY A N 1
ATOM 924 C CA . GLY A 1 123 ? -2.370 4.076 -10.530 1.00 97.38 123 GLY A CA 1
ATOM 925 C C . GLY A 1 123 ? -1.649 3.379 -9.370 1.00 97.38 123 GLY A C 1
ATOM 926 O O . GLY A 1 123 ? -0.465 3.077 -9.480 1.00 97.38 123 GLY A O 1
ATOM 927 N N . ILE A 1 124 ? -2.340 3.069 -8.265 1.00 97.94 124 ILE A N 1
ATOM 928 C CA . ILE A 1 124 ? -1.766 2.302 -7.144 1.00 97.94 124 ILE A CA 1
ATOM 929 C C . ILE A 1 124 ? -1.416 0.878 -7.593 1.00 97.94 124 ILE A C 1
ATOM 931 O O . ILE A 1 124 ? -0.349 0.370 -7.247 1.00 97.94 124 ILE A O 1
ATOM 935 N N . GLN A 1 125 ? -2.291 0.237 -8.373 1.00 97.38 125 GLN A N 1
ATOM 936 C CA . GLN A 1 125 ? -2.027 -1.090 -8.931 1.00 97.38 125 GLN A CA 1
ATOM 937 C C . GLN A 1 125 ? -0.796 -1.077 -9.842 1.00 97.38 125 GLN A C 1
ATOM 939 O O . GLN A 1 125 ? 0.035 -1.975 -9.736 1.00 97.38 125 GLN A O 1
ATOM 944 N N . LEU A 1 126 ? -0.636 -0.050 -10.682 1.00 97.81 126 LEU A N 1
ATOM 945 C CA . LEU A 1 126 ? 0.562 0.125 -11.502 1.00 97.81 126 LEU A CA 1
ATOM 946 C C . LEU A 1 126 ? 1.811 0.284 -10.619 1.00 97.81 126 LEU A C 1
ATOM 948 O O . LEU A 1 126 ? 2.768 -0.473 -10.768 1.00 97.81 126 LEU A O 1
ATOM 952 N N . LEU A 1 127 ? 1.767 1.197 -9.639 1.00 97.62 127 LEU A N 1
ATOM 953 C CA . LEU A 1 127 ? 2.885 1.531 -8.747 1.00 97.62 127 LEU A CA 1
ATOM 954 C C . LEU A 1 127 ? 3.463 0.305 -8.022 1.00 97.62 127 LEU A C 1
ATOM 956 O O . LEU A 1 127 ? 4.676 0.121 -7.976 1.00 97.62 127 LEU A O 1
ATOM 960 N N . VAL A 1 128 ? 2.602 -0.555 -7.473 1.00 97.00 128 VAL A N 1
ATOM 961 C CA . VAL A 1 128 ? 3.010 -1.767 -6.731 1.00 97.00 128 VAL A CA 1
ATOM 962 C C . VAL A 1 128 ? 3.675 -2.803 -7.634 1.00 97.00 128 VAL A C 1
ATOM 964 O O . VAL A 1 128 ? 4.426 -3.655 -7.165 1.00 97.00 128 VAL A O 1
ATOM 967 N N . ASN A 1 129 ? 3.405 -2.735 -8.934 1.00 97.00 129 ASN A N 1
ATOM 968 C CA . ASN A 1 129 ? 3.936 -3.650 -9.925 1.00 97.00 129 ASN A CA 1
ATOM 969 C C . ASN A 1 129 ? 5.273 -3.172 -10.524 1.00 97.00 129 ASN A C 1
ATOM 971 O O . ASN A 1 129 ? 6.038 -4.008 -11.012 1.00 97.00 129 ASN A O 1
ATOM 975 N N . VAL A 1 130 ? 5.611 -1.881 -10.421 1.00 97.38 130 VAL A N 1
ATOM 976 C CA . VAL A 1 130 ? 6.884 -1.311 -10.908 1.00 97.38 130 VAL A CA 1
ATOM 977 C C . VAL A 1 130 ? 8.139 -2.039 -10.389 1.00 97.38 130 VAL A C 1
ATOM 979 O O . VAL A 1 130 ? 9.001 -2.330 -11.216 1.00 97.38 130 VAL A O 1
ATOM 982 N N . PRO A 1 131 ? 8.254 -2.449 -9.104 1.00 96.44 131 PRO A N 1
ATOM 983 C CA . PRO A 1 131 ? 9.423 -3.185 -8.596 1.00 96.44 131 PRO A CA 1
ATOM 984 C C . PRO A 1 131 ? 9.790 -4.463 -9.366 1.00 96.44 131 PRO A C 1
ATOM 986 O O . PRO A 1 131 ? 10.916 -4.946 -9.260 1.00 96.44 131 PRO A O 1
ATOM 989 N N . SER A 1 132 ? 8.862 -5.030 -10.143 1.00 95.56 132 SER A N 1
ATOM 990 C CA . SER A 1 132 ? 9.149 -6.189 -11.001 1.00 95.56 132 SER A CA 1
ATOM 991 C C . SER A 1 132 ? 10.097 -5.891 -12.169 1.00 95.56 132 SER A C 1
ATOM 993 O O . SER A 1 132 ? 10.669 -6.827 -12.716 1.00 95.56 132 SER A O 1
ATOM 995 N N . LEU A 1 133 ? 10.285 -4.617 -12.528 1.00 96.25 133 LEU A N 1
ATOM 996 C CA . LEU A 1 133 ? 11.241 -4.172 -13.547 1.00 96.25 133 LEU A CA 1
ATOM 997 C C . LEU A 1 133 ? 12.677 -4.083 -13.011 1.00 96.25 133 LEU A C 1
ATOM 999 O O . LEU A 1 133 ? 13.633 -4.042 -13.784 1.00 96.25 133 LEU A O 1
ATOM 1003 N N . CYS A 1 134 ? 12.830 -4.039 -11.688 1.00 96.00 134 CYS A N 1
ATOM 1004 C CA . CYS A 1 134 ? 14.082 -3.696 -11.033 1.00 96.00 134 CYS A CA 1
ATOM 1005 C C . CYS A 1 134 ? 14.892 -4.928 -10.617 1.00 96.00 134 CYS A C 1
ATOM 1007 O O . CYS A 1 134 ? 14.327 -5.991 -10.327 1.00 96.00 134 CYS A O 1
ATOM 1009 N N . SER A 1 135 ? 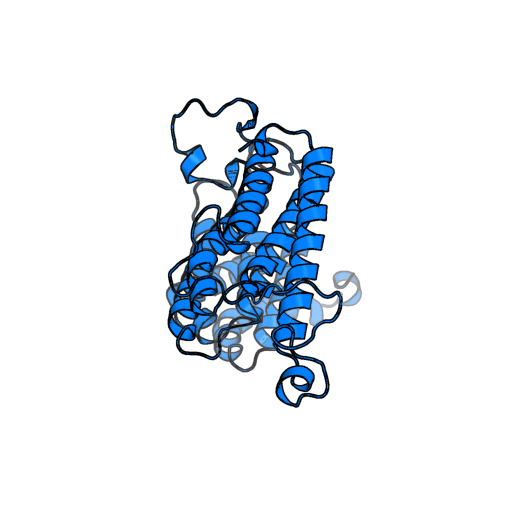16.208 -4.744 -10.485 1.00 95.38 135 SER A N 1
ATOM 1010 C CA . SER A 1 135 ? 17.065 -5.655 -9.721 1.00 95.38 135 SER A CA 1
ATOM 1011 C C . SER A 1 135 ? 16.715 -5.598 -8.230 1.00 95.38 135 SER A C 1
ATOM 1013 O O . SER A 1 135 ? 15.982 -4.709 -7.784 1.00 95.38 135 SER A O 1
ATOM 1015 N N . SER A 1 136 ? 17.251 -6.511 -7.419 1.00 94.38 136 SER A N 1
ATOM 1016 C CA . SER A 1 136 ? 17.043 -6.485 -5.963 1.00 94.38 136 SER A CA 1
ATOM 1017 C C . SER A 1 136 ? 17.466 -5.151 -5.334 1.00 94.38 136 SER A C 1
ATOM 1019 O O . SER A 1 136 ? 16.739 -4.606 -4.500 1.00 94.38 136 SER A O 1
ATOM 1021 N N . ASN A 1 137 ? 18.581 -4.573 -5.793 1.00 94.81 137 ASN A N 1
ATOM 1022 C CA . ASN A 1 137 ? 19.026 -3.246 -5.365 1.00 94.81 137 ASN A CA 1
ATOM 1023 C C . ASN A 1 137 ? 18.075 -2.149 -5.855 1.00 94.81 137 ASN A C 1
ATOM 1025 O O . ASN A 1 137 ? 17.647 -1.310 -5.061 1.00 94.81 137 ASN A O 1
ATOM 1029 N N . GLY A 1 138 ? 17.654 -2.190 -7.122 1.00 96.00 138 GLY A N 1
ATOM 1030 C CA . GLY A 1 138 ? 16.691 -1.228 -7.659 1.00 96.00 138 GLY A CA 1
ATOM 1031 C C . GLY A 1 138 ? 15.359 -1.218 -6.906 1.00 96.00 138 GLY A C 1
ATOM 1032 O O . GLY A 1 138 ? 14.809 -0.148 -6.635 1.00 96.00 138 GLY A O 1
ATOM 1033 N N . ARG A 1 139 ? 14.873 -2.391 -6.470 1.00 96.50 139 ARG A N 1
ATOM 1034 C CA . ARG A 1 139 ? 13.677 -2.497 -5.617 1.00 96.50 139 ARG A CA 1
ATOM 1035 C C . ARG A 1 139 ? 13.855 -1.738 -4.307 1.00 96.50 139 ARG A C 1
ATOM 1037 O O . ARG A 1 139 ? 12.945 -1.011 -3.918 1.00 96.50 139 ARG A O 1
ATOM 1044 N N . LEU A 1 140 ? 15.009 -1.869 -3.647 1.00 96.12 140 LEU A N 1
ATOM 1045 C CA . LEU A 1 140 ? 15.306 -1.121 -2.420 1.00 96.12 140 LEU A CA 1
ATOM 1046 C C . LEU A 1 140 ? 15.346 0.392 -2.650 1.00 96.12 140 LEU A C 1
ATOM 1048 O O . LEU A 1 140 ? 14.913 1.141 -1.779 1.00 96.12 140 LEU A O 1
ATOM 1052 N N . ILE A 1 141 ? 15.839 0.845 -3.804 1.00 96.25 141 ILE A N 1
ATOM 1053 C CA . ILE A 1 141 ? 15.939 2.276 -4.123 1.00 96.25 141 ILE A CA 1
ATOM 1054 C C . ILE A 1 141 ? 14.550 2.917 -4.216 1.00 96.25 141 ILE A C 1
ATOM 1056 O O . ILE A 1 141 ? 14.333 3.997 -3.666 1.00 96.25 141 ILE A O 1
ATOM 1060 N N . ILE A 1 142 ? 13.595 2.262 -4.884 1.00 96.69 142 ILE A N 1
ATOM 1061 C CA . ILE A 1 142 ? 12.258 2.837 -5.112 1.00 96.69 142 ILE A CA 1
ATOM 1062 C C . ILE A 1 142 ? 11.259 2.545 -3.986 1.00 96.69 142 ILE A C 1
ATOM 1064 O O . ILE A 1 142 ? 10.260 3.258 -3.849 1.00 96.69 142 ILE A O 1
ATOM 1068 N N . LEU A 1 143 ? 11.502 1.511 -3.172 1.00 97.38 143 LEU A N 1
ATOM 1069 C CA . LEU A 1 143 ? 10.574 1.063 -2.132 1.00 97.38 143 LEU A CA 1
ATOM 1070 C C . LEU A 1 143 ? 10.186 2.175 -1.135 1.00 97.38 143 LEU A C 1
ATOM 1072 O O . LEU A 1 143 ? 8.988 2.311 -0.876 1.00 97.38 143 LEU A O 1
ATOM 1076 N N . PRO A 1 144 ? 11.104 3.019 -0.618 1.00 96.31 144 PRO A N 1
ATOM 1077 C CA . PRO A 1 144 ? 10.736 4.135 0.253 1.00 96.31 144 PRO A CA 1
ATOM 1078 C C . PRO A 1 144 ? 9.747 5.108 -0.397 1.00 96.31 144 PRO A C 1
ATOM 1080 O O . PRO A 1 144 ? 8.800 5.547 0.254 1.00 96.31 144 PRO A O 1
ATOM 1083 N N . SER A 1 145 ? 9.922 5.416 -1.687 1.00 95.56 145 SER A N 1
ATOM 1084 C CA . SER A 1 145 ? 9.018 6.300 -2.431 1.00 95.56 145 SER A CA 1
ATOM 1085 C C . SER A 1 145 ? 7.637 5.673 -2.613 1.00 95.56 145 SER A C 1
ATOM 1087 O O . SER A 1 145 ? 6.628 6.347 -2.407 1.00 95.56 145 SER A O 1
ATOM 1089 N N . ILE A 1 146 ? 7.581 4.377 -2.937 1.00 97.38 146 ILE A N 1
ATOM 1090 C CA . ILE A 1 146 ? 6.318 3.636 -3.043 1.00 97.38 146 ILE A CA 1
ATOM 1091 C C . ILE A 1 146 ? 5.600 3.630 -1.689 1.00 97.38 146 ILE A C 1
ATOM 1093 O O . ILE A 1 146 ? 4.438 4.026 -1.607 1.00 97.38 146 ILE A O 1
ATOM 1097 N N . LEU A 1 147 ? 6.291 3.237 -0.615 1.00 97.31 147 LEU A N 1
ATOM 1098 C CA . LEU A 1 147 ? 5.729 3.192 0.736 1.00 97.31 147 LEU A CA 1
ATOM 1099 C C . LEU A 1 147 ? 5.235 4.568 1.183 1.00 97.31 147 LEU A C 1
ATOM 1101 O O . LEU A 1 147 ? 4.141 4.664 1.733 1.00 97.31 147 LEU A O 1
ATOM 1105 N N . TYR A 1 148 ? 5.982 5.637 0.899 1.00 95.38 148 TYR A N 1
ATOM 1106 C CA . TYR A 1 148 ? 5.561 7.003 1.205 1.00 95.38 148 TYR A CA 1
ATOM 1107 C C . TYR A 1 148 ? 4.226 7.363 0.537 1.00 95.38 148 TYR A C 1
ATOM 1109 O O . TYR A 1 148 ? 3.338 7.906 1.198 1.00 95.38 148 TYR A O 1
ATOM 1117 N N . LEU A 1 149 ? 4.049 7.021 -0.744 1.00 95.88 149 LEU A N 1
ATOM 1118 C CA . LEU A 1 149 ? 2.799 7.268 -1.467 1.00 95.88 149 LEU A CA 1
ATOM 1119 C C . LEU A 1 149 ? 1.644 6.434 -0.901 1.00 95.88 149 LEU A C 1
ATOM 1121 O O . LEU A 1 149 ? 0.585 6.989 -0.610 1.00 95.88 149 LEU A O 1
ATOM 1125 N N . ILE A 1 150 ? 1.850 5.132 -0.675 1.00 97.38 150 ILE A N 1
ATOM 1126 C CA . ILE A 1 150 ? 0.828 4.238 -0.101 1.00 97.38 150 ILE A CA 1
ATOM 1127 C C . ILE A 1 150 ? 0.404 4.699 1.299 1.00 97.38 150 ILE A C 1
ATOM 1129 O O . ILE A 1 150 ? -0.790 4.796 1.582 1.00 97.38 150 ILE A O 1
ATOM 1133 N N . ILE A 1 151 ? 1.357 5.055 2.163 1.00 96.25 151 ILE A N 1
ATOM 1134 C CA . ILE A 1 151 ? 1.074 5.597 3.499 1.00 96.25 151 ILE A CA 1
ATOM 1135 C C . ILE A 1 151 ? 0.360 6.948 3.392 1.00 96.25 151 ILE A C 1
ATOM 1137 O O . ILE A 1 151 ? -0.539 7.226 4.182 1.00 96.25 151 ILE A O 1
ATOM 1141 N N . GLY A 1 152 ? 0.703 7.775 2.402 1.00 94.44 152 GLY A N 1
ATOM 1142 C CA . GLY A 1 152 ? -0.016 9.009 2.100 1.00 94.44 152 GLY A CA 1
ATOM 1143 C C . GLY A 1 152 ? -1.485 8.763 1.738 1.00 94.44 152 GLY A C 1
ATOM 1144 O O . GLY A 1 152 ? -2.357 9.438 2.280 1.00 94.44 152 GLY A O 1
ATOM 1145 N N . PHE A 1 153 ? -1.785 7.756 0.912 1.00 95.00 153 PHE A N 1
ATOM 1146 C CA . PHE A 1 153 ? -3.167 7.356 0.622 1.00 95.00 153 PHE A CA 1
ATOM 1147 C C . PHE A 1 153 ? -3.907 6.848 1.857 1.00 95.00 153 PHE A C 1
ATOM 1149 O O . PHE A 1 153 ? -5.064 7.216 2.058 1.00 95.00 153 PHE A O 1
ATOM 1156 N N . ILE A 1 154 ? -3.256 6.035 2.695 1.00 95.56 154 ILE A N 1
ATOM 1157 C CA . ILE A 1 154 ? -3.826 5.563 3.966 1.00 95.56 154 ILE A CA 1
ATOM 1158 C C . ILE A 1 154 ? -4.147 6.758 4.868 1.00 95.56 154 ILE A C 1
ATOM 1160 O O . ILE A 1 154 ? -5.256 6.857 5.386 1.00 95.56 154 ILE A O 1
ATOM 1164 N N . ARG A 1 155 ? -3.207 7.698 5.004 1.00 93.50 155 ARG A N 1
ATOM 1165 C CA . ARG A 1 155 ? -3.353 8.911 5.815 1.00 93.50 155 ARG A CA 1
ATOM 1166 C C . ARG A 1 155 ? -4.542 9.759 5.376 1.00 93.50 155 ARG A C 1
ATOM 1168 O O . ARG A 1 155 ? -5.350 10.135 6.218 1.00 93.50 155 ARG A O 1
ATOM 1175 N N . GLU A 1 156 ? -4.648 10.066 4.085 1.00 91.00 156 GLU A N 1
ATOM 1176 C CA . GLU A 1 156 ? -5.747 10.899 3.588 1.00 91.00 156 GLU A CA 1
ATOM 1177 C C . GLU A 1 156 ? -7.083 10.143 3.586 1.00 91.00 156 GLU A C 1
ATOM 1179 O O . GLU A 1 156 ? -8.121 10.752 3.830 1.00 91.00 156 GLU A O 1
ATOM 1184 N N . SER A 1 157 ? -7.074 8.819 3.400 1.00 91.75 157 SER A N 1
ATOM 1185 C CA . SER A 1 157 ? -8.292 8.000 3.490 1.00 91.75 157 SER A CA 1
ATOM 1186 C C . SER A 1 157 ? -8.800 7.826 4.921 1.00 91.75 157 SER A C 1
ATOM 1188 O O . SER A 1 157 ? -9.996 7.659 5.118 1.00 91.75 157 SER A O 1
ATOM 1190 N N . ALA A 1 158 ? -7.913 7.862 5.917 1.00 92.62 158 ALA A N 1
ATOM 1191 C CA . ALA A 1 158 ? -8.276 7.782 7.329 1.00 92.62 158 ALA A CA 1
ATOM 1192 C C . ALA A 1 158 ? -8.736 9.133 7.901 1.00 92.62 158 ALA A C 1
ATOM 1194 O O . ALA A 1 158 ? -8.965 9.239 9.100 1.00 92.62 158 ALA A O 1
ATOM 1195 N N . ARG A 1 159 ? -8.822 10.199 7.102 1.00 89.94 159 ARG A N 1
ATOM 1196 C CA . ARG A 1 159 ? -9.126 11.547 7.590 1.00 89.94 159 ARG A CA 1
ATOM 1197 C C . ARG A 1 159 ? -10.635 11.755 7.764 1.00 89.94 159 ARG A C 1
ATOM 1199 O O . ARG A 1 159 ? -11.397 11.532 6.828 1.00 89.94 159 ARG A O 1
ATOM 1206 N N . VAL A 1 160 ? -11.049 12.234 8.943 1.00 86.50 160 VAL A N 1
ATOM 1207 C CA . VAL A 1 160 ? -12.473 12.425 9.323 1.00 86.50 160 VAL A CA 1
ATOM 1208 C C . VAL A 1 160 ? -12.798 13.900 9.628 1.00 86.50 160 VAL A C 1
ATOM 1210 O O . VAL A 1 160 ? -13.872 14.229 10.113 1.00 86.50 160 VAL A O 1
ATOM 1213 N N . ASP A 1 161 ? -11.862 14.819 9.381 1.00 83.25 161 ASP A N 1
ATOM 1214 C CA . ASP A 1 161 ? -12.087 16.259 9.567 1.00 83.25 161 ASP A CA 1
ATOM 1215 C C . ASP A 1 161 ? -12.733 16.913 8.327 1.00 83.25 161 ASP A C 1
ATOM 1217 O O . ASP A 1 161 ? -13.037 16.247 7.338 1.00 83.25 161 ASP A O 1
ATOM 1221 N N . GLU A 1 162 ? -12.907 18.237 8.357 1.00 76.38 162 GLU A N 1
ATOM 1222 C CA . GLU A 1 162 ? -13.462 19.038 7.247 1.00 76.38 162 GLU A CA 1
ATOM 1223 C C . GLU A 1 162 ? -12.693 18.892 5.922 1.00 76.38 162 GLU A C 1
ATOM 1225 O O . GLU A 1 162 ? -13.180 19.283 4.864 1.00 76.38 162 GLU A O 1
ATOM 1230 N N . ASN A 1 163 ? -11.485 18.326 5.961 1.00 79.81 163 ASN A N 1
ATOM 1231 C CA . ASN A 1 163 ? -10.669 18.061 4.786 1.00 79.81 163 ASN A CA 1
ATOM 1232 C C . ASN A 1 163 ? -10.724 16.593 4.337 1.00 79.81 163 ASN A C 1
ATOM 1234 O O . ASN A 1 163 ? -9.836 16.151 3.598 1.00 79.81 163 ASN A O 1
ATOM 1238 N N . SER A 1 164 ? -11.699 15.819 4.816 1.00 82.94 164 SER A N 1
ATOM 1239 C CA . SER A 1 164 ? -11.901 14.438 4.390 1.00 82.94 164 SER A CA 1
ATOM 1240 C C . SER A 1 164 ? -12.203 14.364 2.896 1.00 82.94 164 SER A C 1
ATOM 1242 O O . SER A 1 164 ? -13.093 15.048 2.399 1.00 82.94 164 SER A O 1
ATOM 1244 N N . VAL A 1 165 ? -11.492 13.474 2.196 1.00 81.06 165 VAL A N 1
ATOM 1245 C CA . VAL A 1 165 ? -11.670 13.230 0.755 1.00 81.06 165 VAL A CA 1
ATOM 1246 C C . VAL A 1 165 ? -13.018 12.599 0.415 1.00 81.06 165 VAL A C 1
ATOM 1248 O O . VAL A 1 165 ? -13.466 12.679 -0.727 1.00 81.06 165 VAL A O 1
ATOM 1251 N N . VAL A 1 166 ? -13.669 11.961 1.385 1.00 81.12 166 VAL A N 1
ATOM 1252 C CA . VAL A 1 166 ? -14.999 11.375 1.228 1.00 81.12 166 VAL A CA 1
ATOM 1253 C C . VAL A 1 166 ? -15.788 11.686 2.505 1.00 81.12 166 VAL A C 1
ATOM 1255 O O . VAL A 1 166 ? -15.744 10.899 3.450 1.00 81.12 166 VAL A O 1
ATOM 1258 N N . PRO A 1 167 ? -16.464 12.849 2.564 1.00 73.88 167 PRO A N 1
ATOM 1259 C CA . PRO A 1 167 ? -17.243 13.230 3.736 1.00 73.88 167 PRO A CA 1
ATOM 1260 C C . PRO A 1 167 ? -18.409 12.256 3.961 1.00 73.88 167 PRO A C 1
ATOM 1262 O O . PRO A 1 167 ? -18.865 11.595 3.024 1.00 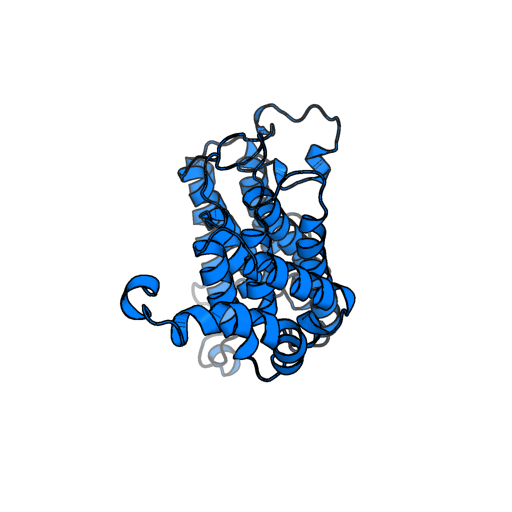73.88 167 PRO A O 1
ATOM 1265 N N . ASP A 1 168 ? -18.879 12.190 5.208 1.00 79.75 168 ASP A N 1
ATOM 1266 C CA . ASP A 1 168 ? -20.069 11.437 5.641 1.00 79.75 168 ASP A CA 1
ATOM 1267 C C . ASP A 1 168 ? -19.956 9.903 5.578 1.00 79.75 168 ASP A C 1
ATOM 1269 O O . ASP A 1 168 ? -20.957 9.185 5.532 1.00 79.75 168 ASP A O 1
ATOM 1273 N N . LEU A 1 169 ? -18.732 9.371 5.604 1.00 83.38 169 LEU A N 1
ATOM 1274 C CA . LEU A 1 169 ? -18.518 7.931 5.716 1.00 83.38 169 LEU A CA 1
ATOM 1275 C C . LEU A 1 169 ? -18.804 7.412 7.132 1.00 83.38 169 LEU A C 1
ATOM 1277 O O . LEU A 1 169 ? -18.327 7.997 8.108 1.00 83.38 169 LEU A O 1
ATOM 1281 N N . PRO A 1 170 ? -19.493 6.264 7.261 1.00 86.44 170 PRO A N 1
ATOM 1282 C CA . PRO A 1 170 ? -19.588 5.567 8.534 1.00 86.44 170 PRO A CA 1
ATOM 1283 C C . PRO A 1 170 ? -18.196 5.178 9.066 1.00 86.44 170 PRO A C 1
ATOM 1285 O O . PRO A 1 170 ? -17.342 4.760 8.274 1.00 86.44 170 PRO A O 1
ATOM 1288 N N . PRO A 1 171 ? -17.972 5.223 10.393 1.00 84.50 171 PRO A N 1
ATOM 1289 C CA . PRO A 1 171 ? -16.713 4.802 10.999 1.00 84.50 171 PRO A CA 1
ATOM 1290 C C . PRO A 1 171 ? -16.293 3.381 10.593 1.00 84.50 171 PRO A C 1
ATOM 1292 O O . PRO A 1 171 ? -17.079 2.430 10.632 1.00 84.50 171 PRO A O 1
ATOM 1295 N N . GLY A 1 172 ? -15.031 3.234 10.201 1.00 84.81 172 GLY A N 1
ATOM 1296 C CA . GLY A 1 172 ? -14.418 1.996 9.739 1.00 84.81 172 GLY A CA 1
ATOM 1297 C C . GLY A 1 172 ? -14.779 1.595 8.310 1.00 84.81 172 GLY A C 1
ATOM 1298 O O . GLY A 1 172 ? -14.425 0.488 7.890 1.00 84.81 172 GLY A O 1
ATOM 1299 N N . HIS A 1 173 ? -15.506 2.414 7.544 1.00 89.88 173 HIS A N 1
ATOM 1300 C CA . HIS A 1 173 ? -15.783 2.121 6.139 1.00 89.88 173 HIS A CA 1
ATOM 1301 C C . HIS A 1 173 ? -14.522 2.306 5.281 1.00 89.88 173 HIS A C 1
ATOM 1303 O O . HIS A 1 173 ? -13.917 3.374 5.250 1.00 89.88 173 HIS A O 1
ATOM 1309 N N . LEU A 1 174 ? -14.134 1.265 4.538 1.00 91.88 174 LEU A N 1
ATOM 1310 C CA . LEU A 1 174 ? -13.001 1.349 3.622 1.00 91.88 174 LEU A CA 1
ATOM 1311 C C . LEU A 1 174 ? -13.462 1.876 2.266 1.00 91.88 174 LEU A C 1
ATOM 1313 O O . LEU A 1 174 ? -14.203 1.213 1.545 1.00 91.88 174 LEU A O 1
ATOM 1317 N N . THR A 1 175 ? -12.960 3.046 1.882 1.00 93.31 175 THR A N 1
ATOM 1318 C CA . THR A 1 175 ? -13.141 3.554 0.519 1.00 93.31 175 THR A CA 1
ATOM 1319 C C . THR A 1 175 ? -12.415 2.675 -0.497 1.00 93.31 175 THR A C 1
ATOM 1321 O O . THR A 1 175 ? -11.544 1.867 -0.159 1.00 93.31 175 THR A O 1
ATOM 1324 N N . THR A 1 176 ? -12.715 2.883 -1.781 1.00 95.00 176 THR A N 1
ATOM 1325 C CA . THR A 1 176 ? -11.927 2.313 -2.885 1.00 95.00 176 THR A CA 1
ATOM 1326 C C . THR A 1 176 ? -10.429 2.577 -2.700 1.00 95.00 176 THR A C 1
ATOM 1328 O O . THR A 1 176 ? -9.619 1.661 -2.842 1.00 95.00 176 THR A O 1
ATOM 1331 N N . VAL A 1 177 ? -10.056 3.820 -2.385 1.00 95.12 177 VAL A N 1
ATOM 1332 C CA . VAL A 1 177 ? -8.651 4.230 -2.285 1.00 95.12 177 VAL A CA 1
ATOM 1333 C C . VAL A 1 177 ? -7.996 3.580 -1.071 1.00 95.12 177 VAL A C 1
ATOM 1335 O O . VAL A 1 177 ? -6.930 2.987 -1.220 1.00 95.12 177 VAL A O 1
ATOM 1338 N N . ALA A 1 178 ? -8.671 3.589 0.086 1.00 95.31 178 ALA A N 1
ATOM 1339 C CA . ALA A 1 178 ? -8.205 2.903 1.288 1.00 95.31 178 ALA A CA 1
ATOM 1340 C C . ALA A 1 178 ? -7.971 1.417 1.004 1.00 95.31 178 ALA A C 1
ATOM 1342 O O . ALA A 1 178 ? -6.861 0.920 1.163 1.00 95.31 178 ALA A O 1
ATOM 1343 N N . THR A 1 179 ? -8.991 0.721 0.496 1.00 97.25 179 THR A N 1
ATOM 1344 C CA . THR A 1 179 ? -8.922 -0.714 0.189 1.00 97.25 179 THR A CA 1
ATOM 1345 C C . THR A 1 179 ? -7.752 -1.029 -0.739 1.00 97.25 179 THR A C 1
ATOM 1347 O O . THR A 1 179 ? -6.995 -1.965 -0.488 1.00 97.25 179 THR A O 1
ATOM 1350 N N . THR A 1 180 ? -7.558 -0.221 -1.782 1.00 98.19 180 THR A N 1
ATOM 1351 C CA . THR A 1 180 ? -6.470 -0.428 -2.746 1.00 98.19 180 THR A CA 1
ATOM 1352 C C . THR A 1 180 ? -5.101 -0.179 -2.115 1.00 98.19 180 THR A C 1
ATOM 1354 O O . THR A 1 180 ? -4.184 -0.962 -2.341 1.00 98.19 180 THR A O 1
ATOM 1357 N N . ALA A 1 181 ? -4.959 0.852 -1.279 1.00 98.06 181 ALA A N 1
ATOM 1358 C CA . ALA A 1 181 ? -3.722 1.129 -0.552 1.00 98.06 181 ALA A CA 1
ATOM 1359 C C . ALA A 1 181 ? -3.383 0.021 0.466 1.00 98.06 181 ALA A C 1
ATOM 1361 O O . ALA A 1 181 ? -2.223 -0.369 0.587 1.00 98.06 181 ALA A O 1
ATOM 1362 N N . LEU A 1 182 ? -4.385 -0.549 1.145 1.00 98.12 182 LEU A N 1
ATOM 1363 C CA . LEU A 1 182 ? -4.198 -1.699 2.035 1.00 98.12 182 LEU A CA 1
ATOM 1364 C C . LEU A 1 182 ? -3.720 -2.935 1.254 1.00 98.12 182 LEU A C 1
ATOM 1366 O O . LEU A 1 182 ? -2.776 -3.600 1.679 1.00 98.12 182 LEU A O 1
ATOM 1370 N N . GLN A 1 183 ? -4.320 -3.228 0.095 1.00 98.12 183 GLN A N 1
ATOM 1371 C CA . GLN A 1 183 ? -3.867 -4.341 -0.753 1.00 98.12 183 GLN A CA 1
ATOM 1372 C C . GLN A 1 183 ? -2.473 -4.096 -1.337 1.00 98.12 183 GLN A C 1
ATOM 1374 O O . GLN A 1 183 ? -1.662 -5.015 -1.391 1.00 98.12 183 GLN A O 1
ATOM 1379 N N . ALA A 1 184 ? -2.151 -2.857 -1.710 1.00 98.19 184 ALA A N 1
ATOM 1380 C CA . ALA A 1 184 ? -0.807 -2.472 -2.123 1.00 98.19 184 ALA A CA 1
ATOM 1381 C C . ALA A 1 184 ? 0.226 -2.761 -1.029 1.00 98.19 184 ALA A C 1
ATOM 1383 O O . ALA A 1 184 ? 1.251 -3.389 -1.290 1.00 98.19 184 ALA A O 1
ATOM 1384 N N . LEU A 1 185 ? -0.078 -2.365 0.210 1.00 97.94 185 LEU A N 1
ATOM 1385 C CA . LEU A 1 185 ? 0.773 -2.624 1.366 1.00 97.94 185 LEU A CA 1
ATOM 1386 C C . LEU A 1 185 ? 0.959 -4.128 1.610 1.00 97.94 185 LEU A C 1
ATOM 1388 O O . LEU A 1 185 ? 2.080 -4.576 1.852 1.00 97.94 185 LEU A O 1
ATOM 1392 N N . ARG A 1 186 ? -0.121 -4.913 1.492 1.00 97.88 186 ARG A N 1
ATOM 1393 C CA . ARG A 1 186 ? -0.077 -6.380 1.573 1.00 97.88 186 ARG A CA 1
ATOM 1394 C C . ARG A 1 186 ? 0.848 -6.972 0.516 1.00 97.88 186 ARG A C 1
ATOM 1396 O O . ARG A 1 186 ? 1.709 -7.777 0.853 1.00 97.88 186 ARG A O 1
ATOM 1403 N N . ASN A 1 187 ? 0.680 -6.570 -0.741 1.00 97.25 187 ASN A N 1
ATOM 1404 C CA . ASN A 1 187 ? 1.449 -7.095 -1.865 1.00 97.25 187 ASN A CA 1
ATOM 1405 C C . ASN A 1 187 ? 2.943 -6.827 -1.674 1.00 97.25 187 ASN A C 1
ATOM 1407 O O . ASN A 1 187 ? 3.740 -7.760 -1.752 1.00 97.25 187 ASN A O 1
ATOM 1411 N N . LEU A 1 188 ? 3.306 -5.588 -1.324 1.00 97.00 188 LEU A N 1
ATOM 1412 C CA . LEU A 1 188 ? 4.692 -5.210 -1.039 1.00 97.00 188 LEU A CA 1
ATOM 1413 C C . LEU A 1 188 ? 5.286 -6.027 0.112 1.00 97.00 188 LEU A C 1
ATOM 1415 O O . LEU A 1 188 ? 6.443 -6.417 0.035 1.00 97.00 188 LEU A O 1
ATOM 1419 N N . ALA A 1 189 ? 4.499 -6.315 1.154 1.00 96.69 189 ALA A N 1
ATOM 1420 C CA . ALA A 1 189 ? 4.934 -7.079 2.322 1.00 96.69 189 ALA A CA 1
ATOM 1421 C C . ALA A 1 189 ? 4.989 -8.604 2.106 1.00 96.69 189 ALA A C 1
ATOM 1423 O O . ALA A 1 189 ? 5.684 -9.294 2.851 1.00 96.69 189 ALA A O 1
ATOM 1424 N N . SER A 1 190 ? 4.245 -9.130 1.130 1.00 94.69 190 SER A N 1
ATOM 1425 C CA . SER A 1 190 ? 4.059 -10.575 0.921 1.00 94.69 190 SER A CA 1
ATOM 1426 C C . SER A 1 190 ? 5.225 -11.283 0.225 1.00 94.69 190 SER A C 1
ATOM 1428 O O . SER A 1 190 ? 5.325 -12.504 0.314 1.00 94.69 190 SER A O 1
ATOM 1430 N N . ALA A 1 191 ? 6.110 -10.535 -0.438 1.00 90.38 191 ALA A N 1
ATOM 1431 C CA . ALA A 1 191 ? 7.240 -11.067 -1.199 1.00 90.38 191 ALA A CA 1
ATOM 1432 C C . ALA A 1 191 ? 8.569 -10.449 -0.715 1.00 90.38 191 ALA A C 1
ATOM 1434 O O . ALA A 1 191 ? 9.141 -9.601 -1.406 1.00 90.38 191 ALA A O 1
ATOM 1435 N N . PRO A 1 192 ? 9.050 -10.816 0.489 1.00 94.81 192 PRO A N 1
ATOM 1436 C CA . PRO A 1 192 ? 10.343 -10.349 0.982 1.00 94.81 192 PRO A CA 1
ATOM 1437 C C . PRO A 1 192 ? 11.489 -10.840 0.075 1.00 94.81 192 PRO A C 1
ATOM 1439 O O . PRO A 1 192 ? 11.403 -11.950 -0.458 1.00 94.81 192 PRO A O 1
ATOM 1442 N N . PRO A 1 193 ? 12.579 -10.066 -0.081 1.00 94.81 193 PRO A N 1
ATOM 1443 C CA . PRO A 1 193 ? 13.768 -10.539 -0.782 1.00 94.81 193 PRO A CA 1
ATOM 1444 C C . PRO A 1 193 ? 14.376 -11.769 -0.104 1.00 94.81 193 PRO A C 1
ATOM 1446 O O . PRO A 1 193 ? 14.343 -11.897 1.119 1.00 94.81 193 PRO A O 1
ATOM 1449 N N . THR A 1 194 ? 14.975 -12.655 -0.894 1.00 94.62 194 THR A N 1
ATOM 1450 C CA . THR A 1 194 ? 15.666 -13.863 -0.406 1.00 94.62 194 THR A CA 1
ATOM 1451 C C . THR A 1 194 ? 17.189 -13.735 -0.451 1.00 94.62 194 THR A C 1
ATOM 1453 O O . THR A 1 194 ? 17.897 -14.693 -0.157 1.00 94.62 194 THR A O 1
ATOM 1456 N N . ASP A 1 195 ? 17.694 -12.568 -0.841 1.00 94.88 195 ASP A N 1
ATOM 1457 C CA . ASP A 1 195 ? 19.114 -12.267 -1.007 1.00 94.88 195 ASP A CA 1
ATOM 1458 C C . ASP A 1 195 ? 19.624 -11.304 0.087 1.00 94.88 195 ASP A C 1
ATOM 1460 O O . ASP A 1 195 ? 18.956 -11.044 1.094 1.00 94.88 195 ASP A O 1
ATOM 1464 N N . ALA A 1 196 ? 20.826 -10.754 -0.109 1.00 95.50 196 ALA A N 1
ATOM 1465 C CA . ALA A 1 196 ? 21.473 -9.835 0.828 1.00 95.50 196 ALA A CA 1
ATOM 1466 C C . ALA A 1 196 ? 20.674 -8.541 1.104 1.00 95.50 196 ALA A C 1
ATOM 1468 O O . ALA A 1 196 ? 20.937 -7.865 2.099 1.00 95.50 196 ALA A O 1
ATOM 1469 N N . THR A 1 197 ? 19.680 -8.198 0.276 1.00 96.25 197 THR A N 1
ATOM 1470 C CA . THR A 1 197 ? 18.839 -7.001 0.445 1.00 96.25 197 THR A CA 1
ATOM 1471 C C . THR A 1 197 ? 17.764 -7.149 1.526 1.00 96.25 197 THR A C 1
ATOM 1473 O O . THR A 1 197 ? 17.165 -6.148 1.935 1.00 96.25 197 THR A O 1
ATOM 1476 N N . LEU A 1 198 ? 17.536 -8.366 2.042 1.00 97.50 198 LEU A N 1
ATOM 1477 C CA . LEU A 1 198 ? 16.486 -8.663 3.023 1.00 97.50 198 LEU A CA 1
ATOM 1478 C C . LEU A 1 198 ? 16.557 -7.775 4.276 1.00 97.50 198 LEU A C 1
ATOM 1480 O O . LEU A 1 198 ? 15.529 -7.287 4.738 1.00 97.50 198 LEU A O 1
ATOM 1484 N N . SER A 1 199 ? 17.743 -7.543 4.840 1.00 97.44 199 SER A N 1
ATOM 1485 C CA . SER A 1 199 ? 17.907 -6.755 6.075 1.00 97.44 199 SER A CA 1
ATOM 1486 C C . SER A 1 199 ? 17.498 -5.286 5.896 1.00 97.44 199 SER A C 1
ATOM 1488 O O . SER A 1 199 ? 16.755 -4.730 6.715 1.00 97.44 199 SER A O 1
ATOM 1490 N N . SER A 1 200 ? 17.916 -4.674 4.788 1.00 97.75 200 SER A N 1
ATOM 1491 C CA . SER A 1 200 ? 17.524 -3.318 4.396 1.00 97.75 200 SER A CA 1
ATOM 1492 C C . SER A 1 200 ? 16.025 -3.239 4.120 1.00 97.75 200 SER A C 1
ATOM 1494 O O . SER A 1 200 ? 15.351 -2.338 4.620 1.00 97.75 200 SER A O 1
ATOM 1496 N N . TRP A 1 201 ? 15.477 -4.222 3.401 1.00 98.19 201 TRP A N 1
ATOM 1497 C CA . TRP A 1 201 ? 14.042 -4.314 3.144 1.00 98.19 201 TRP A CA 1
ATOM 1498 C C . TRP A 1 201 ? 13.235 -4.415 4.448 1.00 98.19 201 TRP A C 1
ATOM 1500 O O . TRP A 1 201 ? 12.274 -3.669 4.636 1.00 98.19 201 TRP A O 1
ATOM 1510 N N . VAL A 1 202 ? 13.654 -5.266 5.397 1.00 98.38 202 VAL A N 1
ATOM 1511 C CA . VAL A 1 202 ? 13.003 -5.403 6.713 1.00 98.38 202 VAL A CA 1
ATOM 1512 C C . VAL A 1 202 ? 12.997 -4.064 7.448 1.00 98.38 202 VAL A C 1
ATOM 1514 O O . VAL A 1 202 ? 11.956 -3.671 7.971 1.00 98.38 202 VAL A O 1
ATOM 1517 N N . THR A 1 203 ? 14.115 -3.337 7.441 1.00 98.00 203 THR A N 1
ATOM 1518 C CA . THR A 1 203 ? 14.224 -2.009 8.071 1.00 98.00 203 THR A CA 1
ATOM 1519 C C . THR A 1 203 ? 13.243 -1.001 7.461 1.00 98.00 203 THR A C 1
ATOM 1521 O O . THR A 1 203 ? 12.563 -0.269 8.187 1.00 98.00 203 THR A O 1
ATOM 1524 N N . MET A 1 204 ? 13.104 -0.982 6.131 1.00 97.94 204 MET A N 1
ATOM 1525 C CA . MET A 1 204 ? 12.136 -0.116 5.445 1.00 97.94 204 MET A CA 1
ATOM 1526 C C . MET A 1 204 ? 10.692 -0.489 5.796 1.00 97.94 204 MET A C 1
ATOM 1528 O O . MET A 1 204 ? 9.880 0.388 6.089 1.00 97.94 204 MET A O 1
ATOM 1532 N N . MET A 1 205 ? 10.371 -1.783 5.843 1.00 98.31 205 MET A N 1
ATOM 1533 C CA . MET A 1 205 ? 9.029 -2.257 6.194 1.00 98.31 205 MET A CA 1
ATOM 1534 C C . MET A 1 205 ? 8.677 -2.010 7.667 1.00 98.31 205 MET A C 1
ATOM 1536 O O . MET A 1 205 ? 7.540 -1.646 7.972 1.00 98.31 205 MET A O 1
ATOM 1540 N N . GLN A 1 206 ? 9.642 -2.134 8.586 1.00 98.19 206 GLN A N 1
ATOM 1541 C CA . GLN A 1 206 ? 9.476 -1.733 9.989 1.00 98.19 206 GLN A CA 1
ATOM 1542 C C . GLN A 1 206 ? 9.205 -0.232 10.105 1.00 98.19 206 GLN A C 1
ATOM 1544 O O . GLN A 1 206 ? 8.312 0.181 10.847 1.00 98.19 206 GLN A O 1
ATOM 1549 N N . SER A 1 207 ? 9.937 0.577 9.334 1.00 97.81 207 SER A N 1
ATOM 1550 C CA . SER A 1 207 ? 9.749 2.028 9.280 1.00 97.81 207 SER A CA 1
ATOM 1551 C C . SER A 1 207 ? 8.377 2.397 8.715 1.00 97.81 207 SER A C 1
ATOM 1553 O O . SER A 1 207 ? 7.733 3.311 9.227 1.00 97.81 207 SER A O 1
ATOM 1555 N N . ALA A 1 208 ? 7.883 1.665 7.712 1.00 97.94 208 ALA A N 1
ATOM 1556 C CA . ALA A 1 208 ? 6.539 1.843 7.168 1.00 97.94 208 ALA A CA 1
ATOM 1557 C C . ALA A 1 208 ? 5.449 1.508 8.192 1.00 97.94 208 ALA A C 1
ATOM 1559 O O . ALA A 1 208 ? 4.556 2.325 8.414 1.00 97.94 208 ALA A O 1
ATOM 1560 N N . LEU A 1 209 ? 5.548 0.357 8.868 1.00 98.38 209 LEU A N 1
ATOM 1561 C CA . LEU A 1 209 ? 4.625 -0.016 9.943 1.00 98.38 209 LEU A CA 1
ATOM 1562 C C . LEU A 1 209 ? 4.614 1.042 11.054 1.00 98.38 209 LEU A C 1
ATOM 1564 O O . LEU A 1 209 ? 3.549 1.489 11.477 1.00 98.38 209 LEU A O 1
ATOM 1568 N N . TYR A 1 210 ? 5.796 1.478 11.497 1.00 97.88 210 TYR A N 1
ATOM 1569 C CA . TYR A 1 210 ? 5.914 2.521 12.512 1.00 97.88 210 TYR A CA 1
ATOM 1570 C C . TYR A 1 210 ? 5.317 3.852 12.038 1.00 97.88 210 TYR A C 1
ATOM 1572 O O . TYR A 1 210 ? 4.584 4.494 12.783 1.00 97.88 210 TYR A O 1
ATOM 1580 N N . SER A 1 211 ? 5.547 4.231 10.779 1.00 97.12 211 SER A N 1
ATOM 1581 C CA . SER A 1 211 ? 4.993 5.454 10.188 1.00 97.12 211 SER A CA 1
ATOM 1582 C C . SER A 1 211 ? 3.465 5.449 10.160 1.00 97.12 211 SER A C 1
ATOM 1584 O O . SER A 1 211 ? 2.862 6.475 10.460 1.00 97.12 211 SER A O 1
ATOM 1586 N N . ILE A 1 212 ? 2.828 4.310 9.857 1.00 97.44 212 ILE A N 1
ATOM 1587 C CA . ILE A 1 212 ? 1.361 4.177 9.918 1.00 97.44 212 ILE A CA 1
ATOM 1588 C C . ILE A 1 212 ? 0.876 4.308 11.366 1.00 97.44 212 ILE A C 1
ATOM 1590 O O . ILE A 1 212 ? -0.089 5.023 11.626 1.00 97.44 212 ILE A O 1
ATOM 1594 N N . LEU A 1 213 ? 1.561 3.678 12.325 1.00 97.19 213 LEU A N 1
ATOM 1595 C CA . LEU A 1 213 ? 1.218 3.784 13.747 1.00 97.19 213 LEU A CA 1
ATOM 1596 C C . LEU A 1 213 ? 1.336 5.223 14.267 1.00 97.19 213 LEU A C 1
ATOM 1598 O O . LEU A 1 213 ? 0.474 5.661 15.026 1.00 97.19 213 LEU A O 1
ATOM 1602 N N . LEU A 1 214 ? 2.341 5.978 13.816 1.00 95.44 214 LEU A N 1
ATOM 1603 C CA . LEU A 1 214 ? 2.498 7.399 14.140 1.00 95.44 214 LEU A CA 1
ATOM 1604 C C . LEU A 1 214 ? 1.368 8.275 13.586 1.00 95.44 214 LEU A C 1
ATOM 1606 O O . LEU A 1 214 ? 1.121 9.351 14.128 1.00 95.44 214 LEU A O 1
ATOM 1610 N N . LEU A 1 215 ? 0.640 7.834 12.551 1.00 94.25 215 LEU A N 1
ATOM 1611 C CA . LEU A 1 215 ? -0.533 8.576 12.082 1.00 94.25 215 LEU A CA 1
ATOM 1612 C C . LEU A 1 215 ? -1.601 8.683 13.174 1.00 94.25 215 LEU A C 1
ATOM 1614 O O . LEU A 1 215 ? -2.311 9.686 13.203 1.00 94.25 215 LEU A O 1
ATOM 1618 N N . CYS A 1 216 ? -1.691 7.722 14.098 1.00 90.62 216 CYS A N 1
ATOM 1619 C CA . CYS A 1 216 ? -2.651 7.776 15.204 1.00 90.62 216 CYS A CA 1
ATOM 1620 C C . CYS A 1 216 ? -2.439 9.027 16.073 1.00 90.62 216 CYS A C 1
ATOM 1622 O O . CYS A 1 216 ? -3.409 9.673 16.452 1.00 90.62 216 CYS A O 1
ATOM 1624 N N . ASP A 1 217 ? -1.186 9.441 16.278 1.00 89.31 217 ASP A N 1
ATOM 1625 C CA . ASP A 1 217 ? -0.820 10.565 17.151 1.00 89.31 217 ASP A CA 1
ATOM 1626 C C . ASP A 1 217 ? -0.985 11.951 16.485 1.00 89.31 217 ASP A C 1
ATOM 1628 O O . ASP A 1 217 ? -0.688 12.977 17.091 1.00 89.31 217 ASP A O 1
ATOM 1632 N N . GLY A 1 218 ? -1.410 12.019 15.216 1.00 80.06 218 GLY A N 1
ATOM 1633 C CA . GLY A 1 218 ? -1.515 13.298 14.501 1.00 80.06 218 GLY A CA 1
ATOM 1634 C C . GLY A 1 218 ? -2.615 14.228 15.040 1.00 80.06 218 GLY A C 1
ATOM 1635 O O . GLY A 1 218 ? -3.636 13.760 15.528 1.00 80.06 218 GLY A O 1
ATOM 1636 N N . GLU A 1 219 ? -2.468 15.532 14.816 1.00 77.75 219 GLU A N 1
ATOM 1637 C CA . GLU A 1 219 ? -3.299 16.601 15.412 1.00 77.75 219 GLU A CA 1
ATOM 1638 C C . GLU A 1 219 ? -4.784 16.626 14.992 1.00 77.75 219 GLU A C 1
ATOM 1640 O O . GLU A 1 219 ? -5.601 17.268 15.646 1.00 77.75 219 GLU A O 1
ATOM 1645 N N . TYR A 1 220 ? -5.153 15.950 13.902 1.00 83.69 220 TYR A N 1
ATOM 1646 C CA . TYR A 1 220 ? -6.527 15.919 13.387 1.00 83.69 220 TYR A CA 1
ATOM 1647 C C . TYR A 1 220 ? -7.217 14.574 13.645 1.00 83.69 220 TYR A C 1
ATOM 1649 O O . TYR A 1 220 ? -6.562 13.537 13.800 1.00 83.69 220 TYR A O 1
ATOM 1657 N N . ARG A 1 221 ? -8.558 14.587 13.638 1.00 87.81 221 ARG A N 1
ATOM 1658 C CA . ARG A 1 221 ? -9.388 13.387 13.822 1.00 87.81 221 ARG A CA 1
ATOM 1659 C C . ARG A 1 221 ? -9.193 12.387 12.685 1.00 87.81 221 ARG A C 1
ATOM 1661 O O . ARG A 1 221 ? -9.224 12.755 11.507 1.00 87.81 221 ARG A O 1
ATOM 1668 N N . LYS A 1 222 ? -9.015 11.121 13.059 1.00 91.06 222 LYS A N 1
ATOM 1669 C CA . LYS A 1 222 ? -8.753 10.018 12.136 1.00 91.06 222 LYS A CA 1
ATOM 1670 C C . LYS A 1 222 ? -9.631 8.818 12.445 1.00 91.06 222 LYS A C 1
ATOM 1672 O O . LYS A 1 222 ? -9.973 8.573 13.597 1.00 91.06 222 LYS A O 1
ATOM 1677 N N . ASP A 1 223 ? -9.942 8.067 11.403 1.00 93.19 223 ASP A N 1
ATOM 1678 C CA . ASP A 1 223 ? -10.545 6.753 11.491 1.00 93.19 223 ASP A CA 1
ATOM 1679 C C . ASP A 1 223 ? -9.457 5.743 11.876 1.00 93.19 223 ASP A C 1
ATOM 1681 O O . ASP A 1 223 ? -8.699 5.231 11.045 1.00 93.19 223 ASP A O 1
ATOM 1685 N N . GLU A 1 224 ? -9.353 5.491 13.177 1.00 95.12 224 GLU A N 1
ATOM 1686 C CA . GLU A 1 224 ? -8.405 4.532 13.734 1.00 95.12 224 GLU A CA 1
ATOM 1687 C C . GLU A 1 224 ? -8.650 3.097 13.247 1.00 95.12 224 GLU A C 1
ATOM 1689 O O . GLU A 1 224 ? -7.707 2.305 13.226 1.00 95.12 224 GLU A O 1
ATOM 1694 N N . CYS A 1 225 ? -9.863 2.753 12.799 1.00 95.94 225 CYS A N 1
ATOM 1695 C CA . CYS A 1 225 ? -10.149 1.437 12.236 1.00 95.94 225 CYS A CA 1
ATOM 1696 C C . CYS A 1 225 ? -9.415 1.259 10.899 1.00 95.94 225 CYS A C 1
ATOM 1698 O O . CYS A 1 225 ? -8.785 0.225 10.685 1.00 95.94 225 CYS A O 1
ATOM 1700 N N . VAL A 1 226 ? -9.384 2.282 10.035 1.00 95.88 226 VAL A N 1
ATOM 1701 C CA . VAL A 1 226 ? -8.613 2.253 8.773 1.00 95.88 226 VAL A CA 1
ATOM 1702 C C . VAL A 1 226 ? -7.112 2.091 9.042 1.00 95.88 226 VAL A C 1
ATOM 1704 O O . VAL A 1 226 ? -6.439 1.291 8.381 1.00 95.88 226 VAL A O 1
ATOM 1707 N N . LEU A 1 227 ? -6.578 2.808 10.035 1.00 97.31 227 LEU A N 1
ATOM 1708 C CA . LEU A 1 227 ? -5.170 2.698 10.435 1.00 97.31 227 LEU A CA 1
ATOM 1709 C C . LEU A 1 227 ? -4.856 1.315 11.024 1.00 97.31 227 LEU A C 1
ATOM 1711 O O . LEU A 1 227 ? -3.854 0.699 10.658 1.00 97.31 227 LEU A O 1
ATOM 1715 N N . MET A 1 228 ? -5.738 0.793 11.880 1.00 98.06 228 MET A N 1
ATOM 1716 C CA . MET A 1 228 ? -5.625 -0.545 12.460 1.00 98.06 228 MET A CA 1
ATOM 1717 C C . MET A 1 228 ? -5.618 -1.617 11.371 1.00 98.06 228 MET A C 1
ATOM 1719 O O . MET A 1 228 ? -4.693 -2.427 11.328 1.00 98.06 228 MET A O 1
ATOM 1723 N N . LEU A 1 229 ? -6.576 -1.572 10.440 1.00 98.19 229 LEU A N 1
ATOM 1724 C CA . LEU A 1 229 ? -6.651 -2.498 9.310 1.00 98.19 229 LEU A CA 1
ATOM 1725 C C . LEU A 1 229 ? -5.388 -2.432 8.443 1.00 98.19 229 LEU A C 1
ATOM 1727 O O . LEU A 1 229 ? -4.878 -3.472 8.037 1.00 98.19 229 LEU A O 1
ATOM 1731 N N . SER A 1 230 ? -4.829 -1.240 8.220 1.00 98.12 230 SER A N 1
ATOM 1732 C CA . SER A 1 230 ? -3.567 -1.069 7.485 1.00 98.12 230 SER A CA 1
ATOM 1733 C C . SER A 1 230 ? -2.399 -1.788 8.163 1.00 98.12 230 SER A C 1
ATOM 1735 O O . SER A 1 230 ? -1.674 -2.553 7.521 1.00 98.12 230 SER A O 1
ATOM 1737 N N . CYS A 1 231 ? -2.238 -1.593 9.474 1.00 98.38 231 CYS A N 1
ATOM 1738 C CA . CYS A 1 231 ? -1.191 -2.253 10.246 1.00 98.38 231 CYS A CA 1
ATOM 1739 C C . CYS A 1 231 ? -1.386 -3.772 10.305 1.00 98.38 231 CYS A C 1
ATOM 1741 O O . CYS A 1 231 ? -0.417 -4.514 10.150 1.00 98.38 231 CYS A O 1
ATOM 1743 N N . VAL A 1 232 ? -2.620 -4.244 10.512 1.00 98.00 232 VAL A N 1
ATOM 1744 C CA . VAL A 1 232 ? -2.922 -5.679 10.587 1.00 98.00 232 VAL A CA 1
ATOM 1745 C C . VAL A 1 232 ? -2.717 -6.358 9.237 1.00 98.00 232 VAL A C 1
ATOM 1747 O O . VAL A 1 232 ? -2.129 -7.433 9.196 1.00 98.00 232 VAL A O 1
ATOM 1750 N N . VAL A 1 233 ? -3.116 -5.733 8.127 1.00 97.44 233 VAL A N 1
ATOM 1751 C CA . VAL A 1 233 ? -2.882 -6.275 6.782 1.00 97.44 233 VAL A CA 1
ATOM 1752 C C . VAL A 1 233 ? -1.387 -6.475 6.526 1.00 97.44 233 VAL A C 1
ATOM 1754 O O . VAL A 1 233 ? -0.993 -7.577 6.145 1.00 97.44 233 VAL A O 1
ATOM 1757 N N . LEU A 1 234 ? -0.541 -5.481 6.822 1.00 97.50 234 LEU A N 1
ATOM 1758 C CA . LEU A 1 234 ? 0.918 -5.633 6.739 1.00 97.50 234 LEU A CA 1
ATOM 1759 C C . LEU A 1 234 ? 1.412 -6.742 7.677 1.00 97.50 234 LEU A C 1
ATOM 1761 O O . LEU A 1 234 ? 2.117 -7.656 7.250 1.00 97.50 234 LEU A O 1
ATOM 1765 N N . ALA A 1 235 ? 1.006 -6.699 8.947 1.00 97.38 235 ALA A N 1
ATOM 1766 C CA . ALA A 1 235 ? 1.431 -7.656 9.963 1.00 97.38 235 ALA A CA 1
ATOM 1767 C C . ALA A 1 235 ? 0.919 -9.083 9.722 1.00 97.38 235 ALA A C 1
ATOM 1769 O O . ALA A 1 235 ? 1.464 -10.024 10.288 1.00 97.38 235 ALA A O 1
ATOM 1770 N N . SER A 1 236 ? -0.094 -9.277 8.878 1.00 96.50 236 SER A N 1
ATOM 1771 C CA . SER A 1 236 ? -0.640 -10.593 8.532 1.00 96.50 236 SER A CA 1
ATOM 1772 C C . SER A 1 236 ? 0.146 -11.321 7.442 1.00 96.50 236 SER A C 1
ATOM 1774 O O . SER A 1 236 ? -0.031 -12.522 7.283 1.00 96.50 236 SER A O 1
ATOM 1776 N N . VAL A 1 237 ? 1.028 -10.631 6.712 1.00 96.69 237 VAL A N 1
ATOM 1777 C CA . VAL A 1 237 ? 1.821 -11.242 5.628 1.00 96.69 237 VAL A CA 1
ATOM 1778 C C . VAL A 1 237 ? 3.324 -10.999 5.750 1.00 96.69 237 VAL A C 1
ATOM 1780 O O . VAL A 1 237 ? 4.105 -11.804 5.257 1.00 96.69 237 VAL A O 1
ATOM 1783 N N . ALA A 1 238 ? 3.752 -9.930 6.430 1.00 97.00 238 ALA A N 1
ATOM 1784 C CA . ALA A 1 238 ? 5.169 -9.594 6.552 1.00 97.00 238 ALA A CA 1
ATOM 1785 C C . ALA A 1 238 ? 5.938 -10.614 7.420 1.00 97.00 238 ALA A C 1
ATOM 1787 O O . ALA A 1 238 ? 5.361 -11.162 8.365 1.00 97.00 238 ALA A O 1
ATOM 1788 N N . PRO A 1 239 ? 7.248 -10.824 7.199 1.00 96.62 239 PRO A N 1
ATOM 1789 C CA . PRO A 1 239 ? 8.079 -11.662 8.065 1.00 96.62 239 PRO A CA 1
ATOM 1790 C C . PRO A 1 239 ? 8.005 -11.263 9.545 1.00 96.62 239 PRO A C 1
ATOM 1792 O O . PRO A 1 239 ? 7.840 -10.083 9.872 1.00 96.62 239 PRO A O 1
ATOM 1795 N N . ARG A 1 240 ? 8.191 -12.228 10.458 1.00 97.25 240 ARG A N 1
ATOM 1796 C CA . ARG A 1 240 ? 8.178 -11.996 11.917 1.00 97.25 240 ARG A CA 1
ATOM 1797 C C . ARG A 1 240 ? 9.062 -10.819 12.337 1.00 97.25 240 ARG A C 1
ATOM 1799 O O . ARG A 1 240 ? 8.687 -10.064 13.230 1.00 97.25 240 ARG A O 1
ATOM 1806 N N . GLN A 1 241 ? 10.219 -10.655 11.699 1.00 97.38 241 GLN A N 1
ATOM 1807 C CA . GLN A 1 241 ? 11.175 -9.586 11.976 1.00 97.38 241 GLN A CA 1
ATOM 1808 C C . GLN A 1 241 ? 10.558 -8.202 11.748 1.00 97.38 241 GLN A C 1
ATOM 1810 O O . GLN A 1 241 ? 10.811 -7.294 12.531 1.00 97.38 241 GLN A O 1
ATOM 1815 N N . VAL A 1 242 ? 9.700 -8.036 10.738 1.00 97.94 242 VAL A N 1
ATOM 1816 C CA . VAL A 1 242 ? 9.013 -6.761 10.477 1.00 97.94 242 VAL A CA 1
ATOM 1817 C C . VAL A 1 242 ? 8.015 -6.438 11.589 1.00 97.94 242 VAL A C 1
ATOM 1819 O O . VAL A 1 242 ? 7.935 -5.300 12.041 1.00 97.94 242 VAL A O 1
ATOM 1822 N N . VAL A 1 243 ? 7.275 -7.445 12.058 1.00 97.75 243 VAL A N 1
ATOM 1823 C CA . VAL A 1 243 ? 6.172 -7.256 13.014 1.00 97.75 243 VAL A CA 1
ATOM 1824 C C . VAL A 1 243 ? 6.666 -7.129 14.455 1.00 97.75 243 VAL A C 1
ATOM 1826 O O . VAL A 1 243 ? 6.192 -6.280 15.204 1.00 97.75 243 VAL A O 1
ATOM 1829 N N . LEU A 1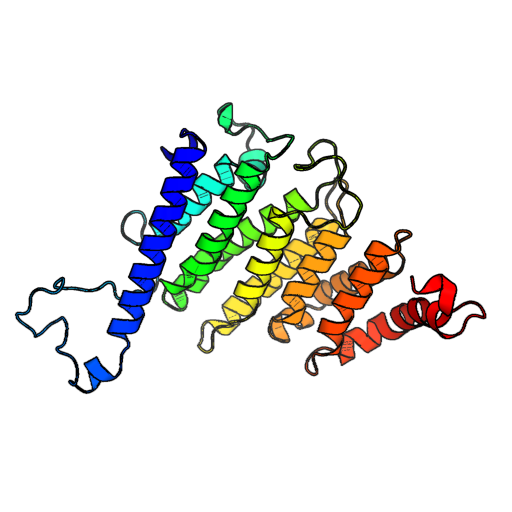 244 ? 7.613 -7.981 14.855 1.00 97.69 244 LEU A N 1
ATOM 1830 C CA . LEU A 1 244 ? 8.063 -8.118 16.244 1.00 97.69 244 LEU A CA 1
ATOM 1831 C C . LEU A 1 244 ? 9.478 -7.582 16.488 1.00 97.69 244 LEU A C 1
ATOM 1833 O O . LEU A 1 244 ? 9.908 -7.519 17.637 1.00 97.69 244 LEU A O 1
ATOM 1837 N N . GLY A 1 245 ? 10.208 -7.200 15.436 1.00 95.38 245 GLY A N 1
ATOM 1838 C CA . GLY A 1 245 ? 11.583 -6.704 15.557 1.00 95.38 245 GLY A CA 1
ATOM 1839 C C . GLY A 1 245 ? 11.693 -5.311 16.179 1.00 95.38 245 GLY A C 1
ATOM 1840 O O . GLY A 1 245 ? 12.751 -4.968 16.694 1.00 95.38 245 GLY A O 1
ATOM 1841 N N . HIS A 1 246 ? 10.606 -4.532 16.201 1.00 96.06 246 HIS A N 1
ATOM 1842 C CA . HIS A 1 246 ? 10.561 -3.223 16.852 1.00 96.06 246 HIS A CA 1
ATOM 1843 C C . HIS A 1 246 ? 9.508 -3.207 17.969 1.00 96.06 246 HIS A C 1
ATOM 1845 O O . HIS A 1 246 ? 8.302 -3.162 17.713 1.00 96.06 246 HIS A O 1
ATOM 1851 N N . ARG A 1 247 ? 9.970 -3.245 19.229 1.00 96.19 247 ARG A N 1
ATOM 1852 C CA . ARG A 1 247 ? 9.114 -3.386 20.427 1.00 96.19 247 ARG A CA 1
ATOM 1853 C C . ARG A 1 247 ? 8.035 -2.309 20.522 1.00 96.19 247 ARG A C 1
ATOM 1855 O O . ARG A 1 247 ? 6.889 -2.625 20.832 1.00 96.19 247 ARG A O 1
ATOM 1862 N N . GLU A 1 248 ? 8.394 -1.061 20.238 1.00 96.69 248 GLU A N 1
ATOM 1863 C CA . GLU A 1 248 ? 7.462 0.065 20.318 1.00 96.69 248 GLU A CA 1
ATOM 1864 C C . GLU A 1 248 ? 6.372 -0.025 19.240 1.00 96.69 248 GLU A C 1
ATOM 1866 O O . GLU A 1 248 ? 5.199 0.202 19.534 1.00 96.69 248 GLU A O 1
ATOM 1871 N N . SER A 1 249 ? 6.720 -0.446 18.015 1.00 97.12 249 SER A N 1
ATOM 1872 C CA . SER A 1 249 ? 5.724 -0.687 16.958 1.00 97.12 249 SER A CA 1
ATOM 1873 C C . SER A 1 249 ? 4.729 -1.767 17.375 1.00 97.12 249 SER A C 1
ATOM 1875 O O . SER A 1 249 ? 3.521 -1.578 17.243 1.00 97.12 249 SER A O 1
ATOM 1877 N N . PHE A 1 250 ? 5.221 -2.882 17.921 1.00 98.19 250 PHE A N 1
ATOM 1878 C CA . PHE A 1 250 ? 4.357 -3.959 18.400 1.00 98.19 250 PHE A CA 1
ATOM 1879 C C . PHE A 1 250 ? 3.419 -3.482 19.519 1.00 98.19 250 PHE A C 1
ATOM 1881 O O . PHE A 1 250 ? 2.212 -3.713 19.455 1.00 98.19 250 PHE A O 1
ATOM 1888 N N . HIS A 1 251 ? 3.949 -2.765 20.513 1.00 98.00 251 HIS A N 1
ATOM 1889 C CA . HIS A 1 251 ? 3.154 -2.247 21.625 1.00 98.00 251 HIS A CA 1
ATOM 1890 C C . HIS A 1 251 ? 2.068 -1.265 21.157 1.00 98.00 251 HIS A C 1
ATOM 1892 O O . HIS A 1 251 ? 0.909 -1.383 21.562 1.00 98.00 251 HIS A O 1
ATOM 1898 N N . ARG A 1 252 ? 2.407 -0.343 20.249 1.00 98.31 252 ARG A N 1
ATOM 1899 C CA . ARG A 1 252 ? 1.447 0.594 19.648 1.00 98.31 252 ARG A CA 1
ATOM 1900 C C . ARG A 1 252 ? 0.369 -0.118 18.844 1.00 98.31 252 ARG A C 1
ATOM 1902 O O . ARG A 1 252 ? -0.799 0.238 18.973 1.00 98.31 252 ARG A O 1
ATOM 1909 N N . LEU A 1 253 ? 0.736 -1.137 18.067 1.00 98.38 253 LEU A N 1
ATOM 1910 C CA . LEU A 1 253 ? -0.224 -1.946 17.320 1.00 98.38 253 LEU A CA 1
ATOM 1911 C C . LEU A 1 253 ? -1.200 -2.665 18.258 1.00 98.38 253 LEU A C 1
ATOM 1913 O O . LEU A 1 253 ? -2.408 -2.596 18.056 1.00 98.38 253 LEU A O 1
ATOM 1917 N N . VAL A 1 254 ? -0.695 -3.298 19.317 1.00 98.44 254 VAL A N 1
ATOM 1918 C CA . VAL A 1 254 ? -1.531 -3.933 20.346 1.00 98.44 254 VAL A CA 1
ATOM 1919 C C . VAL A 1 254 ? -2.470 -2.914 20.997 1.00 98.44 254 VAL A C 1
ATOM 1921 O O . VAL A 1 254 ? -3.657 -3.196 21.151 1.00 98.44 254 VAL A O 1
ATOM 1924 N N . ARG A 1 255 ? -1.972 -1.722 21.354 1.00 98.06 255 ARG A N 1
ATOM 1925 C CA . ARG A 1 255 ? -2.793 -0.649 21.936 1.00 98.06 255 ARG A CA 1
ATOM 1926 C C . ARG A 1 255 ? -3.903 -0.211 20.983 1.00 98.06 255 ARG A C 1
ATOM 1928 O O . ARG A 1 255 ? -5.044 -0.087 21.416 1.00 98.06 255 ARG A O 1
ATOM 1935 N N . LEU A 1 256 ? -3.574 -0.014 19.709 1.00 98.12 256 LEU A N 1
ATOM 1936 C CA . LEU A 1 256 ? -4.527 0.374 18.673 1.00 98.12 256 LEU A CA 1
ATOM 1937 C C . LEU A 1 256 ? -5.618 -0.690 18.499 1.00 98.12 256 LEU A C 1
ATOM 1939 O O . LEU A 1 256 ? -6.799 -0.367 18.565 1.00 98.12 256 LEU A O 1
ATOM 1943 N N . ILE A 1 257 ? -5.242 -1.967 18.370 1.00 98.31 257 ILE A N 1
ATOM 1944 C CA . ILE A 1 257 ? -6.203 -3.075 18.263 1.00 98.31 257 ILE A CA 1
ATOM 1945 C C . ILE A 1 257 ? -7.108 -3.139 19.500 1.00 98.31 257 ILE A C 1
ATOM 1947 O O . ILE A 1 257 ? -8.321 -3.276 19.363 1.00 98.31 257 ILE A O 1
ATOM 1951 N N . ARG A 1 258 ? -6.544 -2.999 20.706 1.00 97.94 258 ARG A N 1
ATOM 1952 C CA . ARG A 1 258 ? -7.324 -2.978 21.951 1.00 97.94 258 ARG A CA 1
ATOM 1953 C C . ARG A 1 258 ? -8.320 -1.819 21.985 1.00 97.94 258 ARG A C 1
ATOM 1955 O O . ARG A 1 258 ? -9.446 -2.014 22.428 1.00 97.94 258 ARG A O 1
ATOM 1962 N N . GLY A 1 259 ? -7.929 -0.637 21.510 1.00 96.88 259 GLY A N 1
ATOM 1963 C CA . GLY A 1 259 ? -8.841 0.499 21.370 1.00 96.88 259 GLY A CA 1
ATOM 1964 C C . GLY A 1 259 ? -10.030 0.159 20.470 1.00 96.88 259 GLY A C 1
ATOM 1965 O O . GLY A 1 259 ? -11.174 0.365 20.860 1.00 96.88 259 GLY A O 1
ATOM 1966 N N . GLN A 1 260 ? -9.770 -0.463 19.316 1.00 97.19 260 GLN A N 1
ATOM 1967 C CA . GLN A 1 260 ? -10.820 -0.828 18.359 1.00 97.19 260 GLN A CA 1
ATOM 1968 C C . GLN A 1 260 ? -11.719 -1.985 18.836 1.00 97.19 260 GLN A C 1
ATOM 1970 O O . GLN A 1 260 ? -12.907 -2.000 18.518 1.00 97.19 260 GLN A O 1
ATOM 1975 N N . LEU A 1 261 ? -11.205 -2.919 19.648 1.00 96.69 261 LEU A N 1
ATOM 1976 C CA . LEU A 1 261 ? -12.021 -3.953 20.308 1.00 96.69 261 LEU A CA 1
ATOM 1977 C C . LEU A 1 261 ? -13.027 -3.370 21.309 1.00 96.69 261 LEU A C 1
ATOM 1979 O O . LEU A 1 261 ? -14.089 -3.953 21.502 1.00 96.69 261 LEU A O 1
ATOM 1983 N N . ASN A 1 262 ? -12.700 -2.229 21.919 1.00 94.81 262 ASN A N 1
ATOM 1984 C CA . ASN A 1 262 ? -13.557 -1.522 22.873 1.00 94.81 262 ASN A CA 1
ATOM 1985 C C . ASN A 1 262 ? -14.364 -0.387 22.214 1.00 94.81 262 ASN A C 1
ATOM 1987 O O . ASN A 1 262 ? -14.855 0.501 22.908 1.00 94.81 262 ASN A O 1
ATOM 1991 N N . SER A 1 263 ? -14.473 -0.377 20.881 1.00 94.44 263 SER A N 1
ATOM 1992 C CA . SER A 1 263 ? -15.249 0.631 20.158 1.00 94.44 263 SER A CA 1
ATOM 1993 C C . SER A 1 263 ? -16.745 0.508 20.457 1.00 94.44 263 SER A C 1
ATOM 1995 O O . SER A 1 263 ? -17.289 -0.593 20.516 1.00 94.44 263 SER A O 1
ATOM 1997 N N . GLU A 1 264 ? -17.433 1.647 20.548 1.00 92.50 264 GLU A N 1
ATOM 1998 C CA . GLU A 1 264 ? -18.898 1.711 20.661 1.00 92.50 264 GLU A CA 1
ATOM 1999 C C . GLU A 1 264 ? -19.607 1.210 19.389 1.00 92.50 264 GLU A C 1
ATOM 2001 O O . GLU A 1 264 ? -20.777 0.830 19.418 1.00 92.50 264 GLU A O 1
ATOM 2006 N N . HIS A 1 265 ? -18.905 1.182 18.252 1.00 92.38 265 HIS A N 1
ATOM 2007 C CA . HIS A 1 265 ? -19.461 0.752 16.976 1.00 92.38 265 HIS A CA 1
ATOM 2008 C C . HIS A 1 265 ? -19.231 -0.747 16.744 1.00 92.38 265 HIS A C 1
ATOM 2010 O O . HIS A 1 265 ? -18.124 -1.171 16.404 1.00 92.38 265 HIS A O 1
ATOM 2016 N N . SER A 1 266 ? -20.294 -1.555 16.805 1.00 90.88 266 SER A N 1
ATOM 2017 C CA . SER A 1 266 ? -20.227 -3.020 16.625 1.00 90.88 266 SER A CA 1
ATOM 2018 C C . SER A 1 266 ? -19.553 -3.453 15.314 1.00 90.88 266 SER A C 1
ATOM 2020 O O . SER A 1 266 ? -18.834 -4.450 15.278 1.00 90.88 266 SER A O 1
ATOM 2022 N N . GLN A 1 267 ? -19.715 -2.671 14.242 1.00 92.38 267 GLN A N 1
ATOM 2023 C CA . GLN A 1 267 ? -19.048 -2.898 12.954 1.00 92.38 267 GLN A CA 1
ATOM 2024 C C . GLN A 1 267 ? -17.513 -2.809 13.035 1.00 92.38 267 GLN A C 1
ATOM 2026 O O . GLN A 1 267 ? -16.818 -3.570 12.362 1.00 92.38 267 GLN A O 1
ATOM 2031 N N . ILE A 1 268 ? -16.972 -1.909 13.864 1.00 95.81 268 ILE A N 1
ATOM 2032 C CA . ILE A 1 268 ? -15.526 -1.774 14.089 1.00 95.81 268 ILE A CA 1
ATOM 2033 C C . ILE A 1 268 ? -15.028 -2.965 14.900 1.00 95.81 268 ILE A C 1
ATOM 2035 O O . ILE A 1 268 ? -14.024 -3.581 14.537 1.00 95.81 268 ILE A O 1
ATOM 2039 N N . VAL A 1 269 ? -15.756 -3.339 15.954 1.00 95.94 269 VAL A N 1
ATOM 2040 C CA . VAL A 1 269 ? -15.419 -4.497 16.791 1.00 95.94 269 VAL A CA 1
ATOM 2041 C C . VAL A 1 269 ? -15.380 -5.780 15.952 1.00 95.94 269 VAL A C 1
ATOM 2043 O O . VAL A 1 269 ? -14.389 -6.508 15.992 1.00 95.94 269 VAL A O 1
ATOM 2046 N N . SER A 1 270 ? -16.392 -6.019 15.110 1.00 93.69 270 SER A N 1
ATOM 2047 C CA . SER A 1 270 ? -16.441 -7.174 14.200 1.00 93.69 270 SER A CA 1
ATOM 2048 C C . SER A 1 270 ? -15.256 -7.202 13.225 1.00 93.69 270 SER A C 1
ATOM 2050 O O . SER A 1 270 ? -14.557 -8.214 13.138 1.00 93.69 270 SER A O 1
ATOM 2052 N N . LYS A 1 271 ? -14.945 -6.076 12.564 1.00 95.19 271 LYS A N 1
ATOM 2053 C CA . LYS A 1 271 ? -13.766 -5.962 11.684 1.00 95.19 271 LYS A CA 1
ATOM 2054 C C . LYS A 1 271 ? -12.459 -6.217 12.429 1.00 95.19 271 LYS A C 1
ATOM 2056 O O . LYS A 1 271 ? -11.548 -6.837 11.879 1.00 95.19 271 LYS A O 1
ATOM 2061 N N . THR A 1 272 ? -12.363 -5.771 13.678 1.00 97.12 272 THR A N 1
ATOM 2062 C CA . THR A 1 272 ? -11.181 -5.972 14.524 1.00 97.12 272 THR A CA 1
ATOM 2063 C C . THR A 1 272 ? -11.002 -7.446 14.876 1.00 97.12 272 THR A C 1
ATOM 2065 O O . THR A 1 272 ? -9.905 -7.981 14.724 1.00 97.12 272 THR A O 1
ATOM 2068 N N . LEU A 1 273 ? -12.082 -8.135 15.258 1.00 96.25 273 LEU A N 1
ATOM 2069 C CA . LEU A 1 273 ? -12.075 -9.577 15.517 1.00 96.25 273 LEU A CA 1
ATOM 2070 C C . LEU A 1 273 ? -11.716 -10.383 14.261 1.00 96.25 273 LEU A C 1
ATOM 2072 O O . LEU A 1 273 ? -10.861 -11.269 14.323 1.00 96.25 273 LEU A O 1
ATOM 2076 N N . GLN A 1 274 ? -12.305 -10.045 13.110 1.00 95.19 274 GLN A N 1
ATOM 2077 C CA . GLN A 1 274 ? -11.967 -10.670 11.828 1.00 95.19 274 GLN A CA 1
ATOM 2078 C C . GLN A 1 274 ? -10.482 -10.480 11.492 1.00 95.19 274 GLN A C 1
ATOM 2080 O O . GLN A 1 274 ? -9.806 -11.423 11.086 1.00 95.19 274 GLN A O 1
ATOM 2085 N N . SER A 1 275 ? -9.949 -9.278 11.707 1.00 94.88 275 SER A N 1
ATOM 2086 C CA . SER A 1 275 ? -8.542 -8.966 11.435 1.00 94.88 275 SER A CA 1
ATOM 2087 C C . SER A 1 275 ? -7.591 -9.709 12.373 1.00 94.88 275 SER A C 1
ATOM 2089 O O . SER A 1 275 ? -6.538 -10.190 11.950 1.00 94.88 275 SER A O 1
ATOM 2091 N N . LEU A 1 276 ? -7.982 -9.869 13.638 1.00 96.38 276 LEU A N 1
ATOM 2092 C CA . LEU A 1 276 ? -7.231 -10.648 14.618 1.00 96.38 276 LEU A CA 1
ATOM 2093 C C . LEU A 1 276 ? -7.157 -12.132 14.271 1.00 96.38 276 LEU A C 1
ATOM 2095 O O . LEU A 1 276 ? -6.125 -12.747 14.535 1.00 96.38 276 LEU A O 1
ATOM 2099 N N . SER A 1 277 ? -8.192 -12.692 13.637 1.00 95.56 277 SER A N 1
ATOM 2100 C CA . SER A 1 277 ? -8.165 -14.077 13.152 1.00 95.56 277 SER A CA 1
ATOM 2101 C C . SER A 1 277 ? -6.939 -14.334 12.265 1.00 95.56 277 SER A C 1
ATOM 2103 O O . SER A 1 277 ? -6.205 -15.297 12.487 1.00 95.56 277 SER A O 1
ATOM 2105 N N . SER A 1 278 ? -6.625 -13.405 11.354 1.00 95.12 278 SER A N 1
ATOM 2106 C CA . SER A 1 278 ? -5.447 -13.482 10.479 1.00 95.12 278 SER A CA 1
ATOM 2107 C C . SER A 1 278 ? -4.118 -13.455 11.245 1.00 95.12 278 SER A C 1
ATOM 2109 O O . SER A 1 278 ? -3.170 -14.137 10.859 1.00 95.12 278 SER A O 1
ATOM 2111 N N . LEU A 1 279 ? -4.028 -12.693 12.341 1.00 96.62 279 LEU A N 1
ATOM 2112 C CA . LEU A 1 279 ? -2.822 -12.642 13.178 1.00 96.62 279 LEU A CA 1
ATOM 2113 C C . LEU A 1 279 ? -2.677 -13.889 14.057 1.00 96.62 279 LEU A C 1
ATOM 2115 O O . LEU A 1 279 ? -1.572 -14.397 14.230 1.00 96.62 279 LEU A O 1
ATOM 2119 N N . PHE A 1 280 ? -3.779 -14.409 14.598 1.00 96.44 280 PHE A N 1
ATOM 2120 C CA . PHE A 1 280 ? -3.772 -15.611 15.438 1.00 96.44 280 PHE A CA 1
ATOM 2121 C C . PHE A 1 280 ? -3.525 -16.893 14.634 1.00 96.44 280 PHE A C 1
ATOM 2123 O O . PHE A 1 280 ? -2.914 -17.832 15.151 1.00 96.44 280 PHE A O 1
ATOM 2130 N N . ALA A 1 281 ? -3.921 -16.914 13.358 1.00 95.75 281 ALA A N 1
ATOM 2131 C CA . ALA A 1 281 ? -3.622 -18.008 12.438 1.00 95.75 281 ALA A CA 1
ATOM 2132 C C . ALA A 1 281 ? -2.113 -18.169 12.162 1.00 95.75 281 ALA A C 1
ATOM 2134 O O . ALA A 1 281 ? -1.652 -19.253 11.796 1.00 95.75 281 ALA A O 1
ATOM 2135 N N . ARG A 1 282 ? -1.313 -17.115 12.367 1.00 95.19 282 ARG A N 1
ATOM 2136 C CA . ARG A 1 282 ? 0.129 -17.129 12.111 1.00 95.19 282 ARG A CA 1
ATOM 2137 C C . ARG A 1 282 ? 0.939 -17.694 13.272 1.00 95.19 282 ARG A C 1
ATOM 2139 O O . ARG A 1 282 ? 1.216 -17.001 14.249 1.00 95.19 282 ARG A O 1
ATOM 2146 N N . ARG A 1 283 ? 1.414 -18.932 13.126 1.00 96.00 283 ARG A N 1
ATOM 2147 C CA . ARG A 1 283 ? 2.202 -19.645 14.154 1.00 96.00 283 ARG A CA 1
ATOM 2148 C C . ARG A 1 283 ? 3.471 -18.920 14.597 1.00 96.00 283 ARG A C 1
ATOM 2150 O O . ARG A 1 283 ? 3.905 -19.081 15.730 1.00 96.00 283 ARG A O 1
ATOM 2157 N N . ASP A 1 284 ? 4.075 -18.137 13.711 1.00 96.06 284 ASP A N 1
ATOM 2158 C CA . ASP A 1 284 ? 5.316 -17.430 13.991 1.00 96.06 284 ASP A CA 1
ATOM 2159 C C . ASP A 1 284 ? 5.108 -16.159 14.821 1.00 96.06 284 ASP A C 1
ATOM 2161 O O . ASP A 1 284 ? 6.067 -15.711 15.433 1.00 96.06 284 ASP A O 1
ATOM 2165 N N . ILE A 1 285 ? 3.906 -15.574 14.895 1.00 96.75 285 ILE A N 1
ATOM 2166 C CA . ILE A 1 285 ? 3.648 -14.330 15.654 1.00 96.75 285 ILE A CA 1
ATOM 2167 C C . ILE A 1 285 ? 2.469 -14.411 16.632 1.00 96.75 285 ILE A C 1
ATOM 2169 O O . ILE A 1 285 ? 2.319 -13.513 17.459 1.00 96.75 285 ILE A O 1
ATOM 2173 N N . ASN A 1 286 ? 1.645 -15.457 16.574 1.00 97.12 286 ASN A N 1
ATOM 2174 C CA . ASN A 1 286 ? 0.400 -15.537 17.337 1.00 97.12 286 ASN A CA 1
ATOM 2175 C C . ASN A 1 286 ? 0.603 -15.486 18.858 1.00 97.12 286 ASN A C 1
ATOM 2177 O O . ASN A 1 286 ? -0.144 -14.780 19.525 1.00 97.12 286 ASN A O 1
ATOM 2181 N N . GLY A 1 287 ? 1.620 -16.155 19.410 1.00 97.88 287 GLY A N 1
ATOM 2182 C CA . GLY A 1 287 ? 1.879 -16.208 20.854 1.00 97.88 287 GLY A CA 1
ATOM 2183 C C . GLY A 1 287 ? 1.938 -14.820 21.511 1.00 97.88 287 GLY A C 1
ATOM 2184 O O . GLY A 1 287 ? 1.153 -14.553 22.423 1.00 97.88 287 GLY A O 1
ATOM 2185 N N . PRO A 1 288 ? 2.800 -13.899 21.035 1.00 97.62 288 PRO A N 1
ATOM 2186 C CA . PRO A 1 288 ? 2.835 -12.511 21.503 1.00 97.62 288 PRO A CA 1
ATOM 2187 C C . PRO A 1 288 ? 1.494 -11.765 21.424 1.00 97.62 288 PRO A C 1
ATOM 2189 O O . PRO A 1 288 ? 1.130 -11.066 22.374 1.00 97.62 288 PRO A O 1
ATOM 2192 N N . PHE A 1 289 ? 0.742 -11.913 20.326 1.00 98.12 289 PHE A N 1
ATOM 2193 C CA . PHE A 1 289 ? -0.561 -11.256 20.177 1.00 98.12 289 PHE A CA 1
ATOM 2194 C C . PHE A 1 289 ? -1.616 -11.855 21.115 1.00 98.12 289 PHE A C 1
ATOM 2196 O O . PHE A 1 289 ? -2.322 -11.101 21.777 1.00 98.12 289 PHE A O 1
ATOM 2203 N N . ILE A 1 290 ? -1.692 -13.183 21.236 1.00 97.50 290 ILE A N 1
ATOM 2204 C CA . ILE A 1 290 ? -2.618 -13.882 22.143 1.00 97.50 290 ILE A CA 1
ATOM 2205 C C . ILE A 1 290 ? -2.315 -13.517 23.597 1.00 97.50 290 ILE A C 1
ATOM 2207 O O . ILE A 1 290 ? -3.230 -13.204 24.352 1.00 97.50 290 ILE A O 1
ATOM 2211 N N . SER A 1 291 ? -1.038 -13.486 23.983 1.00 97.38 291 SER A N 1
ATOM 2212 C CA . SER A 1 291 ? -0.624 -13.073 25.329 1.00 97.38 291 SER A CA 1
ATOM 2213 C C . SER A 1 291 ? -1.080 -11.644 25.655 1.00 97.38 291 SER A C 1
ATOM 2215 O O . SER A 1 291 ? -1.536 -11.365 26.762 1.00 97.38 291 SER A O 1
ATOM 2217 N N . SER A 1 292 ? -1.025 -10.745 24.667 1.00 97.56 292 SER A N 1
ATOM 2218 C CA . SER A 1 292 ? -1.344 -9.327 24.857 1.00 97.56 292 SER A CA 1
ATOM 2219 C C . SER A 1 292 ? -2.837 -8.996 24.744 1.00 97.56 292 SER A C 1
ATOM 2221 O O . SER A 1 292 ? -3.292 -8.069 25.409 1.00 97.56 292 SER A O 1
ATOM 2223 N N . LEU A 1 293 ? -3.586 -9.700 23.888 1.00 97.44 293 LEU A N 1
ATOM 2224 C CA . LEU A 1 293 ? -4.969 -9.366 23.507 1.00 97.44 293 LEU A CA 1
ATOM 2225 C C . LEU A 1 293 ? -5.987 -10.463 23.842 1.00 97.44 293 LEU A C 1
ATOM 2227 O O . LEU A 1 293 ? -7.185 -10.248 23.689 1.00 97.44 293 LEU A O 1
ATOM 2231 N N . GLY A 1 294 ? -5.558 -11.642 24.297 1.00 95.19 294 GLY A N 1
ATOM 2232 C CA . GLY A 1 294 ? -6.449 -12.786 24.509 1.00 95.19 294 GLY A CA 1
ATOM 2233 C C . GLY A 1 294 ? -7.573 -12.502 25.507 1.00 95.19 294 GLY A C 1
ATOM 2234 O O . GLY A 1 294 ? -8.715 -12.887 25.269 1.00 95.19 294 GLY A O 1
ATOM 2235 N N . ARG A 1 295 ? -7.278 -11.763 26.586 1.00 95.06 295 ARG A N 1
ATOM 2236 C CA . ARG A 1 295 ? -8.297 -11.319 27.554 1.00 95.06 295 ARG A CA 1
ATOM 2237 C C . ARG A 1 295 ? -9.277 -10.323 26.937 1.00 95.06 295 ARG A C 1
ATOM 2239 O O . ARG A 1 295 ? -10.476 -10.464 27.144 1.00 95.06 295 ARG A O 1
ATOM 2246 N N . ASP A 1 296 ? -8.772 -9.361 26.163 1.00 95.94 296 ASP A N 1
ATOM 2247 C CA . ASP A 1 296 ? -9.597 -8.360 25.479 1.00 95.94 296 ASP A CA 1
ATOM 2248 C C . ASP A 1 296 ? -10.580 -9.043 24.511 1.00 95.94 296 ASP A C 1
ATOM 2250 O O . ASP A 1 296 ? -11.783 -8.807 24.568 1.00 95.94 296 ASP A O 1
ATOM 2254 N N . VAL A 1 297 ? -10.087 -9.979 23.690 1.00 95.00 297 VAL A N 1
ATOM 2255 C CA . VAL A 1 297 ? -10.915 -10.770 22.762 1.00 95.00 297 VAL A CA 1
ATOM 2256 C C . VAL A 1 297 ? -11.944 -11.616 23.510 1.00 95.00 297 VAL A C 1
ATOM 2258 O O . VAL A 1 297 ? -13.112 -11.639 23.129 1.00 95.00 297 VAL A O 1
ATOM 2261 N N . PHE A 1 298 ? -11.539 -12.295 24.586 1.00 93.00 298 PHE A N 1
ATOM 2262 C CA . PHE A 1 298 ? -12.452 -13.116 25.380 1.00 93.00 298 PHE A CA 1
ATOM 2263 C C . PHE A 1 298 ? -13.593 -12.290 25.984 1.00 93.00 298 PHE A C 1
ATOM 2265 O O . PHE A 1 298 ? -14.741 -12.726 25.950 1.00 93.00 298 PHE A O 1
ATOM 2272 N N . ASN A 1 299 ? -13.304 -11.085 26.480 1.00 92.31 299 ASN A N 1
ATOM 2273 C CA . ASN A 1 299 ? -14.316 -10.191 27.041 1.00 92.31 299 ASN A CA 1
ATOM 2274 C C . ASN A 1 299 ? -15.344 -9.734 25.998 1.00 92.31 299 ASN A C 1
ATOM 2276 O O . ASN A 1 299 ? -16.516 -9.594 26.333 1.00 92.31 299 ASN A O 1
ATOM 2280 N N . VAL A 1 300 ? -14.923 -9.550 24.743 1.00 91.75 300 VAL A N 1
ATOM 2281 C CA . VAL A 1 300 ? -15.821 -9.194 23.635 1.00 91.75 300 VAL A CA 1
ATOM 2282 C C . VAL A 1 300 ? -16.663 -10.393 23.184 1.00 91.75 300 VAL A C 1
ATOM 2284 O O . VAL A 1 300 ? -17.859 -10.253 22.940 1.00 91.75 300 VAL A O 1
ATOM 2287 N N . VAL A 1 301 ? -16.062 -11.582 23.075 1.00 88.88 301 VAL A N 1
ATOM 2288 C CA . VAL A 1 301 ? -16.733 -12.771 22.518 1.00 88.88 301 VAL A CA 1
ATOM 2289 C C . VAL A 1 301 ? -17.634 -13.467 23.541 1.00 88.88 301 VAL A C 1
ATOM 2291 O O . VAL A 1 301 ? -18.712 -13.933 23.180 1.00 88.88 301 VAL A O 1
ATOM 2294 N N . ARG A 1 302 ? -17.242 -13.534 24.821 1.00 88.06 302 ARG A N 1
ATOM 2295 C CA . ARG A 1 302 ? -17.982 -14.270 25.863 1.00 88.06 302 ARG A CA 1
ATOM 2296 C C . ARG A 1 302 ? -19.473 -13.893 25.923 1.00 88.06 302 ARG A C 1
ATOM 2298 O O . ARG A 1 302 ? -20.287 -14.811 25.847 1.00 88.06 302 ARG A O 1
ATOM 2305 N N . PRO A 1 303 ? -19.874 -12.606 25.981 1.00 84.81 303 PRO A N 1
ATOM 2306 C CA . PRO A 1 303 ? -21.289 -12.230 26.044 1.00 84.81 303 PRO A CA 1
ATOM 2307 C C . PRO A 1 303 ? -22.109 -12.639 24.813 1.00 84.81 303 PRO A C 1
ATOM 2309 O O . PRO A 1 303 ? -23.328 -12.760 24.918 1.00 84.81 303 PRO A O 1
ATOM 2312 N N . LEU A 1 304 ? -21.461 -12.841 23.660 1.00 78.31 304 LEU A N 1
ATOM 2313 C CA . LEU A 1 304 ? -22.110 -13.267 22.417 1.00 78.31 304 LEU A CA 1
ATOM 2314 C C . LEU A 1 304 ? -22.386 -14.774 22.391 1.00 78.31 304 LEU A C 1
ATOM 2316 O O . LEU A 1 304 ? -23.254 -15.213 21.650 1.00 78.31 304 LEU A O 1
ATOM 2320 N N . VAL A 1 305 ? -21.660 -15.560 23.192 1.00 75.25 305 VAL A N 1
ATOM 2321 C CA . VAL A 1 305 ? -21.734 -17.031 23.189 1.00 75.25 305 VAL A CA 1
ATOM 2322 C C . VAL A 1 305 ? -22.430 -17.578 24.440 1.00 75.25 305 VAL A C 1
ATOM 2324 O O . VAL A 1 305 ? -22.992 -18.666 24.393 1.00 75.25 305 VAL A O 1
ATOM 2327 N N . THR A 1 306 ? -22.415 -16.846 25.561 1.00 71.25 306 THR A N 1
ATOM 2328 C CA . THR A 1 306 ? -22.900 -17.345 26.864 1.00 71.25 306 THR A CA 1
ATOM 2329 C C . THR A 1 306 ? -24.130 -16.617 27.421 1.00 71.25 306 THR A C 1
ATOM 2331 O O . THR A 1 306 ? -24.419 -16.778 28.601 1.00 71.25 306 THR A O 1
ATOM 2334 N N . GLY A 1 307 ? -24.804 -15.756 26.652 1.00 59.72 307 GLY A N 1
ATOM 2335 C CA . GLY A 1 307 ? -25.992 -15.021 27.120 1.00 59.72 307 GLY A CA 1
ATOM 2336 C C . GLY A 1 307 ? -27.311 -15.722 26.782 1.00 59.72 307 GLY A C 1
ATOM 2337 O O . GLY A 1 307 ? -27.377 -16.417 25.779 1.00 59.72 307 GLY A O 1
ATOM 2338 N N . ASP A 1 308 ? -28.382 -15.463 27.537 1.00 57.00 308 ASP A N 1
ATOM 2339 C CA . ASP A 1 308 ? -29.728 -16.056 27.343 1.00 57.00 308 ASP A CA 1
ATOM 2340 C C . ASP A 1 308 ? -30.438 -15.663 26.021 1.00 57.00 308 ASP A C 1
ATOM 2342 O O . ASP A 1 308 ? -31.591 -16.012 25.794 1.00 57.00 308 ASP A O 1
ATOM 2346 N N . ASP A 1 309 ? -29.744 -14.963 25.118 1.00 55.88 309 ASP A N 1
ATOM 2347 C CA . ASP A 1 309 ? -30.282 -14.364 23.889 1.00 55.88 309 ASP A CA 1
ATOM 2348 C C . ASP A 1 309 ? -29.282 -14.476 22.709 1.00 55.88 309 ASP A C 1
ATOM 2350 O O . ASP A 1 309 ? -29.131 -13.579 21.877 1.00 55.88 309 ASP A O 1
ATOM 2354 N N . VAL A 1 310 ? -28.525 -15.583 22.641 1.00 56.22 310 VAL A N 1
ATOM 2355 C CA . VAL A 1 310 ? -27.500 -15.821 21.592 1.00 56.22 310 VAL A CA 1
ATOM 2356 C C . VAL A 1 310 ? -28.073 -15.658 20.174 1.00 56.22 310 VAL A C 1
ATOM 2358 O O . VAL A 1 310 ? -27.415 -15.115 19.291 1.00 56.22 310 VAL A O 1
ATOM 2361 N N . LEU A 1 311 ? -29.319 -16.084 19.948 1.00 54.50 311 LEU A N 1
ATOM 2362 C CA . LEU A 1 311 ? -29.967 -16.070 18.630 1.00 54.50 311 LEU A CA 1
ATOM 2363 C C . LEU A 1 311 ? -30.395 -14.671 18.150 1.00 54.50 311 LEU A C 1
ATOM 2365 O O . LEU A 1 311 ? -30.505 -14.457 16.943 1.00 54.50 311 LEU A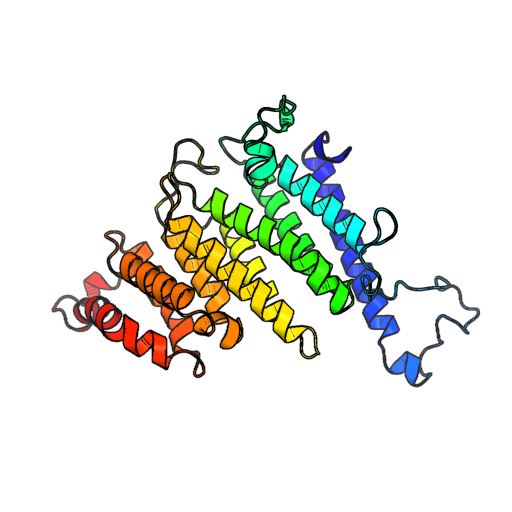 O 1
ATOM 2369 N N . THR A 1 312 ? -30.632 -13.719 19.056 1.00 55.72 312 THR A N 1
ATOM 2370 C CA . THR A 1 312 ? -31.015 -12.338 18.709 1.00 55.72 312 THR A CA 1
ATOM 2371 C C . THR A 1 312 ? -29.801 -11.422 18.537 1.00 55.72 312 THR A C 1
ATOM 2373 O O . THR A 1 312 ? -29.870 -10.480 17.752 1.00 55.72 312 THR A O 1
ATOM 2376 N N . LYS A 1 313 ? -28.671 -11.720 19.197 1.00 50.53 313 LYS A N 1
ATOM 2377 C CA . LYS A 1 313 ? -27.434 -10.908 19.158 1.00 50.53 313 LYS A CA 1
ATOM 2378 C C . LYS A 1 313 ? -26.467 -11.219 18.008 1.00 50.53 313 LYS A C 1
ATOM 2380 O O . LYS A 1 313 ? -25.534 -10.451 17.795 1.00 50.53 313 LYS A O 1
ATOM 2385 N N . VAL A 1 314 ? -26.652 -12.334 17.298 1.00 50.91 314 VAL A N 1
ATOM 2386 C CA . VAL A 1 314 ? -25.751 -12.804 16.218 1.00 50.91 314 VAL A CA 1
ATOM 2387 C C . VAL A 1 314 ? -26.251 -12.419 14.808 1.00 50.91 314 VAL A C 1
ATOM 2389 O O . VAL A 1 314 ? -25.632 -12.793 13.815 1.00 50.91 314 VAL A O 1
ATOM 2392 N N . LYS A 1 315 ? -27.345 -11.652 14.692 1.00 41.06 315 LYS A N 1
ATOM 2393 C CA . LYS A 1 315 ? -27.837 -11.133 13.403 1.00 41.06 315 LYS A CA 1
ATOM 2394 C C . LYS A 1 315 ? -27.134 -9.854 12.966 1.00 41.06 315 LYS A C 1
ATOM 2396 O O . LYS A 1 315 ? -27.030 -8.930 13.801 1.00 41.06 315 LYS A O 1
#

Secondary structure (DSSP, 8-state):
-GGGTS-HHHHHHHHHHHHHHHHHHHHHHHHHT-HHHHTTSS--TTT--SSS-SS-----BBTTB--TTT-HHHHHHHHHHHHHHHH-GGG-HHHHHS-S---GGGS--SS--HHHHHHHHHHHHHHHHGGGGB-HHHHHHHHHHHHHHHHHHHHHHTB-STT-SSTTPPTTPPPHHHHHHHHHHHHHHHS--SSTTHHHHHHHHHHHHHHHHHHTTSSS-B-HHHHHHHHHHHHHHS-HHHHHSSHHHHHHHHHHHHHHHT-S-HHHHHHHHHHHHHHHT-TTTHHHHHHHHHHHHHHHHHHHHSSTTHHHH--

Sequence (315 aa):
LILTRDNLATQQLCVDCAHAILDAARCSIRINASEDIENGNLPSPITSSDDRPKKLYAGGEGDDGIAQGTTLTFAMMELCLCVMVRQMPQINSAQMKSKSLAPLHMRRFGRLPVESANLIRSGIQLLVNVPSLCSSNGRLIILPSILYLIIGFIRESARVDENSVVPDLPPGHLTTVATTALQALRNLASAPPTDATLSSWVTMMQSALYSILLLCDGEYRKDECVLMLSCVVLASVAPRQVVLGHRESFHRLVRLIRGQLNSEHSQIVSKTLQSLSSLFARRDINGPFISSLGRDVFNVVRPLVTGDDVLTKVK

Organism: NCBI:txid51022

Radius of gyration: 22.42 Å; chains: 1; bounding box: 55×54×66 Å

pLDDT: mean 87.0, std 14.86, range [41.06, 98.44]

Foldseek 3Di:
DVLLVDDLVVLLVVLVVLVVVLVQLLVLQVVVVDVCLVVVVDPNLCGDPDPDDSDGRNFAPQPVHHDAPPASLNVLLVSLCSLLCQQAVQLPVVVVPPPDPDDPSNPGAQARDPSSLVSNLSSLVSLLSSLSRHRLNHNLRCVLVNLSSLLSLLLQCFAADSRRRHYPDDQLDQDSSLVSSLVSLLSLQQDADPDPCRVSSLVSLLVSLVSLLVSVVDPHHGRLLSSLSSNLSSLLRHDPCSQPVDPVSVVSSLVSLLVQCPDPDVVSVVSSLVSLVSQCVDPSRNVVSCVSCVVSVCVSCVCCPPPPPVPPSVD

InterPro domains:
  IPR040108 Laa1/Sip1/HEATR5 [PTHR21663] (1-302)